Protein AF-A0A1Y2EY54-F1 (afdb_monomer_lite)

Radius of gyration: 24.17 Å; chains: 1; bounding box: 65×42×62 Å

Structure (mmCIF, N/CA/C/O backbone):
data_AF-A0A1Y2EY54-F1
#
_entry.id   AF-A0A1Y2EY54-F1
#
loop_
_atom_site.group_PDB
_atom_site.id
_atom_site.type_symbol
_atom_site.label_atom_id
_atom_site.label_alt_id
_atom_site.label_comp_id
_atom_site.label_asym_id
_atom_site.label_entity_id
_atom_site.label_seq_id
_atom_site.pdbx_PDB_ins_code
_atom_site.Cartn_x
_atom_site.Cartn_y
_atom_site.Cartn_z
_atom_site.occupancy
_atom_site.B_iso_or_equiv
_atom_site.auth_seq_id
_atom_site.auth_comp_id
_atom_site.auth_asym_id
_atom_site.auth_atom_id
_atom_site.pdbx_PDB_model_num
ATOM 1 N N . MET A 1 1 ? 12.565 -14.671 -12.022 1.00 52.75 1 MET A N 1
ATOM 2 C CA . MET A 1 1 ? 11.580 -13.903 -12.815 1.00 52.75 1 MET A CA 1
ATOM 3 C C . MET A 1 1 ? 12.270 -13.420 -14.079 1.00 52.75 1 MET A C 1
ATOM 5 O O . MET A 1 1 ? 13.451 -13.105 -13.999 1.00 52.75 1 MET A O 1
ATOM 9 N N . ASP A 1 2 ? 11.580 -13.415 -15.218 1.00 78.31 2 ASP A N 1
ATOM 10 C CA . ASP A 1 2 ? 12.114 -12.881 -16.477 1.00 78.31 2 ASP A CA 1
ATOM 11 C C . ASP A 1 2 ? 12.106 -11.342 -16.429 1.00 78.31 2 ASP A C 1
ATOM 13 O O . ASP A 1 2 ? 11.042 -10.728 -16.359 1.00 78.31 2 ASP A O 1
ATOM 17 N N . LEU A 1 3 ? 13.291 -10.724 -16.427 1.00 67.38 3 LEU A N 1
ATOM 18 C CA . LEU A 1 3 ? 13.470 -9.268 -16.347 1.00 67.38 3 LEU A CA 1
ATOM 19 C C . LEU A 1 3 ? 12.803 -8.532 -17.512 1.00 67.38 3 LEU A C 1
ATOM 21 O O . LEU A 1 3 ? 12.292 -7.430 -17.317 1.00 67.38 3 LEU A O 1
ATOM 25 N N . ALA A 1 4 ? 12.752 -9.149 -18.695 1.00 68.31 4 ALA A N 1
ATOM 26 C CA . ALA A 1 4 ? 12.056 -8.575 -19.839 1.00 68.31 4 ALA A CA 1
ATOM 27 C C . ALA A 1 4 ? 10.543 -8.510 -19.590 1.00 68.31 4 ALA A C 1
ATOM 29 O O . ALA A 1 4 ? 9.890 -7.548 -19.994 1.00 68.31 4 ALA A O 1
ATOM 30 N N . GLN A 1 5 ? 9.982 -9.506 -18.897 1.00 70.25 5 GLN A N 1
ATOM 31 C CA . GLN A 1 5 ? 8.568 -9.519 -18.536 1.00 70.25 5 GLN A CA 1
ATOM 32 C C . GLN A 1 5 ? 8.249 -8.498 -17.438 1.00 70.25 5 GLN A C 1
ATOM 34 O O . GLN A 1 5 ? 7.228 -7.822 -17.530 1.00 70.25 5 GLN A O 1
ATOM 39 N N . THR A 1 6 ? 9.118 -8.341 -16.435 1.00 67.12 6 THR A N 1
ATOM 40 C CA . THR A 1 6 ? 8.976 -7.283 -15.418 1.00 67.12 6 THR A CA 1
ATOM 41 C C . THR A 1 6 ? 9.010 -5.897 -16.060 1.00 67.12 6 THR A C 1
ATOM 43 O O . THR A 1 6 ? 8.101 -5.106 -15.839 1.00 67.12 6 THR A O 1
ATOM 46 N N . LEU A 1 7 ? 9.987 -5.641 -16.935 1.00 66.25 7 LEU A N 1
ATOM 47 C CA . LEU A 1 7 ? 10.105 -4.372 -17.651 1.00 66.25 7 LEU A CA 1
ATOM 48 C C . LEU A 1 7 ? 8.861 -4.058 -18.492 1.00 66.25 7 LEU A C 1
ATOM 50 O O . LEU A 1 7 ? 8.391 -2.925 -18.491 1.00 66.25 7 LEU A O 1
ATOM 54 N N . LYS A 1 8 ? 8.297 -5.055 -19.184 1.00 70.00 8 LYS A N 1
ATOM 55 C CA . LYS A 1 8 ? 7.040 -4.888 -19.932 1.00 70.00 8 LYS A CA 1
ATOM 56 C C . LYS A 1 8 ? 5.875 -4.510 -19.021 1.00 70.00 8 LYS A C 1
ATOM 58 O O . LYS A 1 8 ? 5.158 -3.571 -19.341 1.00 70.00 8 LYS A O 1
ATOM 63 N N . ASN A 1 9 ? 5.721 -5.199 -17.891 1.00 69.81 9 ASN A N 1
ATOM 64 C CA . ASN A 1 9 ? 4.641 -4.923 -16.945 1.00 69.81 9 ASN A CA 1
ATOM 65 C C . ASN A 1 9 ? 4.737 -3.498 -16.367 1.00 69.81 9 ASN A C 1
ATOM 67 O O . ASN A 1 9 ? 3.718 -2.822 -16.242 1.00 69.81 9 ASN A O 1
ATOM 71 N N . ASP A 1 10 ? 5.948 -3.033 -16.051 1.00 67.31 10 ASP A N 1
ATOM 72 C CA . ASP A 1 10 ? 6.166 -1.688 -15.504 1.00 67.31 10 ASP A CA 1
ATOM 73 C C . ASP A 1 10 ? 5.930 -0.600 -16.565 1.00 67.31 10 ASP A C 1
ATOM 75 O O . ASP A 1 10 ? 5.343 0.440 -16.266 1.00 67.31 10 ASP A O 1
ATOM 79 N N . LEU A 1 11 ? 6.306 -0.855 -17.826 1.00 71.00 11 LEU A N 1
ATOM 80 C CA . LEU A 1 11 ? 5.976 0.024 -18.956 1.00 71.00 11 LEU A CA 1
ATOM 81 C C . LEU A 1 11 ? 4.462 0.113 -19.185 1.00 71.00 11 LEU A C 1
ATOM 83 O O . LEU A 1 11 ? 3.948 1.211 -19.382 1.00 71.00 11 LEU A O 1
ATOM 87 N N . ASP A 1 12 ? 3.747 -1.015 -19.125 1.00 70.88 12 ASP A N 1
ATOM 88 C CA . ASP A 1 12 ? 2.284 -1.051 -19.247 1.00 70.88 12 ASP A CA 1
ATOM 89 C C . ASP A 1 12 ? 1.610 -0.261 -18.107 1.00 70.88 12 ASP A C 1
ATOM 91 O O . ASP A 1 12 ? 0.627 0.452 -18.328 1.00 70.88 12 ASP A O 1
ATOM 95 N N . HIS A 1 13 ? 2.148 -0.348 -16.886 1.00 67.62 13 HIS A N 1
ATOM 96 C CA . HIS A 1 13 ? 1.634 0.383 -15.728 1.00 67.62 13 HIS A CA 1
ATOM 97 C C . HIS A 1 13 ? 1.866 1.897 -15.826 1.00 67.62 13 HIS A C 1
ATOM 99 O O . HIS A 1 13 ? 0.943 2.683 -15.577 1.00 67.62 13 HIS A O 1
ATOM 105 N N . LEU A 1 14 ? 3.072 2.310 -16.226 1.00 66.06 14 LEU A N 1
ATOM 106 C CA . LEU A 1 14 ? 3.400 3.720 -16.425 1.00 66.06 14 LEU A CA 1
ATOM 107 C C . LEU A 1 14 ? 2.553 4.320 -17.553 1.00 66.06 14 LEU A C 1
ATOM 109 O O . LEU A 1 14 ? 1.983 5.395 -17.389 1.00 66.06 14 LEU A O 1
ATOM 113 N N . GLU A 1 15 ? 2.384 3.607 -18.668 1.00 67.62 15 GLU A N 1
ATOM 114 C CA . GLU A 1 15 ? 1.530 4.040 -19.780 1.00 67.62 15 GLU A CA 1
ATOM 115 C C . GLU A 1 15 ? 0.064 4.223 -19.356 1.00 67.62 15 GLU A C 1
ATOM 117 O O . GLU A 1 15 ? -0.569 5.221 -19.709 1.00 67.62 15 GLU A O 1
ATOM 122 N N . ALA A 1 16 ? -0.471 3.312 -18.538 1.00 65.06 16 ALA A N 1
ATOM 123 C CA . ALA A 1 16 ? -1.814 3.451 -17.979 1.00 65.06 16 ALA A CA 1
ATOM 124 C C . ALA A 1 16 ? -1.945 4.682 -17.061 1.00 65.06 16 ALA A C 1
ATOM 126 O O . ALA A 1 16 ? -2.951 5.392 -17.133 1.00 65.06 16 ALA A O 1
ATOM 127 N N . SER A 1 17 ? -0.924 4.960 -16.244 1.00 60.72 17 SER A N 1
ATOM 128 C CA . SER A 1 17 ? -0.866 6.137 -15.360 1.00 60.72 17 SER A CA 1
ATOM 129 C C . SER A 1 17 ? -0.798 7.443 -16.161 1.00 60.72 17 SER A C 1
ATOM 131 O O . SER A 1 17 ? -1.514 8.398 -15.869 1.00 60.72 17 SER A O 1
ATOM 133 N N . LEU A 1 18 ? -0.022 7.464 -17.248 1.00 63.47 18 LEU A N 1
ATOM 134 C CA . LEU A 1 18 ? 0.031 8.583 -18.196 1.00 63.47 18 LEU A CA 1
ATOM 135 C C . LEU A 1 18 ? -1.300 8.786 -18.933 1.00 63.47 18 LEU A C 1
ATOM 137 O O . LEU A 1 18 ? -1.693 9.912 -19.224 1.00 63.47 18 LEU A O 1
ATOM 141 N N . GLY A 1 19 ? -2.056 7.719 -19.195 1.00 59.03 19 GLY A N 1
ATOM 142 C CA . GLY A 1 19 ? -3.410 7.827 -19.741 1.00 59.03 19 GLY A CA 1
ATOM 143 C C . GLY A 1 19 ? -4.373 8.613 -18.840 1.00 59.03 19 GLY A C 1
ATOM 144 O O . GLY A 1 19 ? -5.270 9.282 -19.353 1.00 59.03 19 GLY A O 1
ATOM 145 N N . GLN A 1 20 ? -4.175 8.573 -17.518 1.00 55.53 20 GLN A N 1
ATOM 146 C CA . GLN A 1 20 ? -4.997 9.278 -16.521 1.00 55.53 20 GLN A CA 1
ATOM 147 C C . GLN A 1 20 ? -4.663 10.770 -16.413 1.00 55.53 20 GLN A C 1
ATOM 149 O O . GLN A 1 20 ? -5.477 11.541 -15.911 1.00 55.53 20 GLN A O 1
ATOM 154 N N . LEU A 1 21 ? -3.500 11.181 -16.922 1.00 52.66 21 LEU A N 1
ATOM 155 C CA . LEU A 1 21 ? -3.101 12.582 -17.036 1.00 52.66 21 LEU A CA 1
ATOM 156 C C . LEU A 1 21 ? -3.860 13.341 -18.138 1.00 52.66 21 LEU A C 1
ATOM 158 O O . LEU A 1 21 ? -3.887 14.572 -18.126 1.00 52.66 21 LEU A O 1
ATOM 162 N N . LYS A 1 22 ? -4.533 12.637 -19.068 1.00 49.41 22 LYS A N 1
ATOM 163 C CA . LYS A 1 22 ? -5.358 13.258 -20.121 1.00 49.41 22 LYS A CA 1
ATOM 164 C C . LYS A 1 22 ? -6.476 14.113 -19.512 1.00 49.41 22 LYS A C 1
ATOM 166 O O . LYS A 1 22 ? -7.535 13.599 -19.161 1.00 49.41 22 LYS A O 1
ATOM 171 N N . GLY A 1 23 ? -6.260 15.426 -19.461 1.00 44.34 23 GLY A N 1
ATOM 172 C CA . GLY A 1 23 ? -7.238 16.409 -18.986 1.00 44.34 23 GLY A CA 1
ATOM 173 C C . GLY A 1 23 ? -6.726 17.341 -17.888 1.00 44.34 23 GLY A C 1
ATOM 174 O O . GLY A 1 23 ? -7.414 18.308 -17.574 1.00 44.34 23 GLY A O 1
ATOM 175 N N . VAL A 1 24 ? -5.534 17.100 -17.334 1.00 44.09 24 VAL A N 1
ATOM 176 C CA . VAL A 1 24 ? -4.818 18.122 -16.558 1.00 44.09 24 VAL A CA 1
ATOM 177 C C . VAL A 1 24 ? -4.290 19.147 -17.565 1.00 44.09 24 VAL A C 1
ATOM 179 O O . VAL A 1 24 ? -3.616 18.772 -18.523 1.00 44.09 24 VAL A O 1
ATOM 182 N N . GLU A 1 25 ? -4.653 20.425 -17.425 1.00 43.66 25 GLU A N 1
ATOM 183 C CA . GLU A 1 25 ? -4.146 21.474 -18.316 1.00 43.66 25 GLU A CA 1
ATOM 184 C C . GLU A 1 25 ? -2.612 21.495 -18.243 1.00 43.66 25 GLU A C 1
ATOM 186 O O . GLU A 1 25 ? -2.017 21.821 -17.217 1.00 43.66 25 GLU A O 1
ATOM 191 N N . SER A 1 26 ? -1.967 21.090 -19.339 1.00 46.00 26 SER A N 1
ATOM 192 C CA . SER A 1 26 ? -0.518 21.162 -19.500 1.00 46.00 26 SER A CA 1
ATOM 193 C C . SER A 1 26 ? -0.116 22.628 -19.665 1.00 46.00 26 SER A C 1
ATOM 195 O O . SER A 1 26 ? 0.046 23.130 -20.774 1.00 46.00 26 SER A O 1
ATOM 197 N N . GLU A 1 27 ? 0.024 23.348 -18.554 1.00 46.34 27 GLU A N 1
ATOM 198 C CA . GLU A 1 27 ? 0.542 24.724 -18.556 1.00 46.34 27 GLU A CA 1
ATOM 199 C C . GLU A 1 27 ? 2.080 24.788 -18.686 1.00 46.34 27 GLU A C 1
ATOM 201 O O . GLU A 1 27 ? 2.664 25.864 -18.575 1.00 46.34 27 GLU A O 1
ATOM 206 N N . GLN A 1 28 ? 2.779 23.666 -18.908 1.00 49.38 28 GLN A N 1
ATOM 207 C CA . GLN A 1 28 ? 4.243 23.611 -18.745 1.00 49.38 28 GLN A CA 1
ATOM 208 C C . GLN A 1 28 ? 5.045 23.023 -19.909 1.00 49.38 28 GLN A C 1
ATOM 210 O O . GLN A 1 28 ? 6.246 22.827 -19.759 1.00 49.38 28 GLN A O 1
ATOM 215 N N . ALA A 1 29 ? 4.461 22.826 -21.091 1.00 42.12 29 ALA A N 1
ATOM 216 C CA . ALA A 1 29 ? 5.274 22.643 -22.296 1.00 42.12 29 ALA A CA 1
ATOM 217 C C . ALA A 1 29 ? 5.718 24.019 -22.823 1.00 42.12 29 ALA A C 1
ATOM 219 O O . ALA A 1 29 ? 5.154 24.562 -23.775 1.00 42.12 29 ALA A O 1
ATOM 220 N N . GLY A 1 30 ? 6.709 24.626 -22.166 1.00 41.91 30 GLY A N 1
ATOM 221 C CA . GLY A 1 30 ? 7.384 25.800 -22.711 1.00 41.91 30 GLY A CA 1
ATOM 222 C C . GLY A 1 30 ? 8.020 25.447 -24.059 1.00 41.91 30 GLY A C 1
ATOM 223 O O . GLY A 1 30 ? 8.573 24.363 -24.230 1.00 41.91 30 GLY A O 1
ATOM 224 N N . ALA A 1 31 ? 7.962 26.358 -25.032 1.00 38.88 31 ALA A N 1
ATOM 225 C CA . ALA A 1 31 ? 8.472 26.169 -26.396 1.00 38.88 31 ALA A CA 1
ATOM 226 C C . ALA A 1 31 ? 10.021 26.073 -26.508 1.00 38.88 31 ALA A C 1
ATOM 228 O O . ALA A 1 31 ? 10.600 26.516 -27.498 1.00 38.88 31 ALA A O 1
ATOM 229 N N . GLY A 1 32 ? 10.707 25.514 -25.507 1.00 45.84 32 GLY A N 1
ATOM 230 C CA . GLY A 1 32 ? 12.169 25.444 -25.414 1.00 45.84 32 GLY A CA 1
ATOM 231 C C . GLY A 1 32 ? 12.732 24.219 -24.683 1.00 45.84 32 GLY A C 1
ATOM 232 O O . GLY A 1 32 ? 13.931 24.197 -24.407 1.00 45.84 32 GLY A O 1
ATOM 233 N N . ASP A 1 33 ? 11.924 23.200 -24.379 1.00 53.44 33 ASP A N 1
ATOM 234 C CA . ASP A 1 33 ? 12.401 22.028 -23.634 1.00 53.44 33 ASP A CA 1
ATOM 235 C C . ASP A 1 33 ? 13.182 21.052 -24.536 1.00 53.44 33 ASP A C 1
ATOM 237 O O . ASP A 1 33 ? 12.640 20.132 -25.149 1.00 53.44 33 ASP A O 1
ATOM 241 N N . LEU A 1 34 ? 14.503 21.248 -24.594 1.00 52.31 34 LEU A N 1
ATOM 242 C CA . LEU A 1 34 ? 15.492 20.393 -25.275 1.00 52.31 34 LEU A CA 1
ATOM 243 C C . LEU A 1 34 ? 15.333 18.868 -25.028 1.00 52.31 34 LEU A C 1
ATOM 245 O O . LEU A 1 34 ? 15.477 18.108 -25.990 1.00 52.31 34 LEU A O 1
ATOM 249 N N . PRO A 1 35 ? 14.988 18.384 -23.814 1.00 54.84 35 PRO A N 1
ATOM 250 C CA . PRO A 1 35 ? 14.762 16.955 -23.556 1.00 54.84 35 PRO A CA 1
ATOM 251 C C . PRO A 1 35 ? 13.651 16.315 -24.396 1.00 54.84 35 PRO A C 1
ATOM 253 O O . PRO A 1 35 ? 13.784 15.182 -24.862 1.00 54.84 35 PRO A O 1
ATOM 256 N N . PHE A 1 36 ? 12.563 17.053 -24.636 1.00 56.75 36 PHE A N 1
ATOM 257 C CA . PHE A 1 36 ? 11.410 16.584 -25.408 1.00 56.75 36 PHE A CA 1
ATOM 258 C C . PHE A 1 36 ? 11.791 16.289 -26.863 1.00 56.75 36 PHE A C 1
ATOM 260 O O . PHE A 1 36 ? 11.352 15.299 -27.449 1.00 56.75 36 PHE A O 1
ATOM 267 N N . VAL A 1 37 ? 12.663 17.121 -27.440 1.00 56.94 37 VAL A N 1
ATOM 268 C CA . VAL A 1 37 ? 13.150 16.957 -28.814 1.00 56.94 37 VAL A CA 1
ATOM 269 C C . VAL A 1 37 ? 14.036 15.716 -28.931 1.00 56.94 37 VAL A C 1
ATOM 271 O O . VAL A 1 37 ? 13.887 14.956 -29.886 1.00 56.94 37 VAL A O 1
ATOM 274 N N . HIS A 1 38 ? 14.910 15.452 -27.954 1.00 63.78 38 HIS A N 1
ATOM 275 C CA . HIS A 1 38 ? 15.780 14.271 -27.976 1.00 63.78 38 HIS A CA 1
ATOM 276 C C . HIS A 1 38 ? 14.996 12.963 -27.854 1.00 63.78 38 HIS A C 1
ATOM 278 O O . HIS A 1 38 ? 15.163 12.079 -28.699 1.00 63.78 38 HIS A O 1
ATOM 284 N N . PHE A 1 39 ? 14.090 12.846 -26.878 1.00 62.66 39 PHE A N 1
ATOM 285 C CA . PHE A 1 39 ? 13.244 11.653 -26.767 1.00 62.66 39 PHE A CA 1
ATOM 286 C C . PHE A 1 39 ? 12.281 11.513 -27.948 1.00 62.66 39 PHE A C 1
ATOM 288 O O . PHE A 1 39 ? 12.057 10.399 -28.409 1.00 62.66 39 PHE A O 1
ATOM 295 N N . GLY A 1 40 ? 11.775 12.615 -28.508 1.00 56.34 40 GLY A N 1
ATOM 296 C CA . GLY A 1 40 ? 10.969 12.604 -29.731 1.00 56.34 40 GLY A CA 1
ATOM 297 C C . GLY A 1 40 ? 11.728 12.048 -30.937 1.00 56.34 40 GLY A C 1
ATOM 298 O O . GLY A 1 40 ? 11.228 11.168 -31.637 1.00 56.34 40 GLY A O 1
ATOM 299 N N . LEU A 1 41 ? 12.963 12.500 -31.160 1.00 58.09 41 LEU A N 1
ATOM 300 C CA . LEU A 1 41 ? 13.817 12.006 -32.245 1.00 58.09 41 LEU A CA 1
ATOM 301 C C . LEU A 1 41 ? 14.191 10.529 -32.058 1.00 58.09 41 LEU A C 1
ATOM 303 O O . LEU A 1 41 ? 14.167 9.759 -33.020 1.00 58.09 41 LEU A O 1
ATOM 307 N N . LEU A 1 42 ? 14.484 10.108 -30.826 1.00 65.69 42 LEU A N 1
ATOM 308 C CA . LEU A 1 42 ? 14.780 8.710 -30.497 1.00 65.69 42 LEU A CA 1
ATOM 309 C C . LEU A 1 42 ? 13.544 7.815 -30.657 1.00 65.69 42 LEU A C 1
ATOM 311 O O . LEU A 1 42 ? 13.643 6.730 -31.232 1.00 65.69 42 LEU A O 1
ATOM 315 N N . ALA A 1 43 ? 12.370 8.300 -30.253 1.00 61.12 43 ALA A N 1
ATOM 316 C CA . ALA A 1 43 ? 11.091 7.632 -30.451 1.00 61.12 43 ALA A CA 1
ATOM 317 C C . ALA A 1 43 ? 10.689 7.542 -31.930 1.00 61.12 43 ALA A C 1
ATOM 319 O O . ALA A 1 43 ? 9.947 6.633 -32.292 1.00 61.12 43 ALA A O 1
ATOM 320 N N . LEU A 1 44 ? 11.179 8.420 -32.809 1.00 58.19 44 LEU A N 1
ATOM 321 C CA . LEU A 1 44 ? 10.977 8.331 -34.263 1.00 58.19 44 LEU A CA 1
ATOM 322 C C . LEU A 1 44 ? 12.038 7.474 -34.968 1.00 58.19 44 LEU A C 1
ATOM 324 O O . LEU A 1 44 ? 11.805 7.019 -36.089 1.00 58.19 44 LEU A O 1
ATOM 328 N N . SER A 1 45 ? 13.168 7.188 -34.317 1.00 67.88 45 SER A N 1
ATOM 329 C CA . SER A 1 45 ? 14.201 6.311 -34.870 1.00 67.88 45 SER A CA 1
ATOM 330 C C . SER A 1 45 ? 13.679 4.882 -35.061 1.00 67.88 45 SER A C 1
ATOM 332 O O . SER A 1 45 ? 12.966 4.326 -34.217 1.00 67.88 45 SER A O 1
ATOM 334 N N . SER A 1 46 ? 14.051 4.267 -36.184 1.00 65.12 46 SER A N 1
ATOM 335 C CA . SER A 1 46 ? 13.804 2.847 -36.465 1.00 65.12 46 SER A CA 1
ATOM 336 C C . SER A 1 46 ? 14.805 1.924 -35.765 1.00 65.12 46 SER A C 1
ATOM 338 O O . SER A 1 46 ? 14.547 0.729 -35.647 1.00 65.12 46 SER A O 1
ATOM 340 N N . LYS A 1 47 ? 15.933 2.471 -35.295 1.00 75.56 47 LYS A N 1
ATOM 341 C CA . LYS A 1 47 ? 16.975 1.768 -34.534 1.00 75.56 47 LYS A CA 1
ATOM 342 C C . LYS A 1 47 ? 17.521 2.696 -33.444 1.00 75.56 47 LYS A C 1
ATOM 344 O O . LYS A 1 47 ? 18.539 3.354 -33.662 1.00 75.56 47 LYS A O 1
ATOM 349 N N . PRO A 1 48 ? 16.814 2.857 -32.315 1.00 78.94 48 PRO A N 1
ATOM 350 C CA . PRO A 1 48 ? 17.360 3.607 -31.192 1.00 78.94 48 PRO A CA 1
ATOM 351 C C . PRO A 1 48 ? 18.554 2.851 -30.594 1.00 78.94 48 PRO A C 1
ATOM 353 O O . PRO A 1 48 ? 18.527 1.630 -30.497 1.00 78.94 48 PRO A O 1
ATOM 356 N N . GLU A 1 49 ? 19.594 3.583 -30.199 1.00 83.38 49 GLU A N 1
ATOM 357 C CA . GLU A 1 49 ? 20.790 3.029 -29.553 1.00 83.38 49 GLU A CA 1
ATOM 358 C C . GLU A 1 49 ? 20.720 3.281 -28.045 1.00 83.38 49 GLU A C 1
ATOM 360 O O . GLU A 1 49 ? 20.421 4.403 -27.627 1.00 83.38 49 GLU A O 1
ATOM 365 N N . TYR A 1 50 ? 21.044 2.273 -27.225 1.00 82.69 50 TYR A N 1
ATOM 366 C CA . TYR A 1 50 ? 20.970 2.387 -25.763 1.00 82.69 50 TYR A CA 1
ATOM 367 C C . TYR A 1 50 ? 21.762 3.581 -25.211 1.00 82.69 50 TYR A C 1
ATOM 369 O O . TYR A 1 50 ? 21.261 4.309 -24.359 1.00 82.69 50 TYR A O 1
ATOM 377 N N . SER A 1 51 ? 22.982 3.807 -25.711 1.00 83.38 51 SER A N 1
ATOM 378 C CA . SER A 1 51 ? 23.853 4.905 -25.268 1.00 83.38 51 SER A CA 1
ATOM 379 C C . SER A 1 51 ? 23.200 6.271 -25.461 1.00 83.38 51 SER A C 1
ATOM 381 O O . SER A 1 51 ? 23.160 7.058 -24.526 1.00 83.38 51 SER A O 1
ATOM 383 N N . LYS A 1 52 ? 22.605 6.520 -26.633 1.00 79.12 52 LYS A N 1
ATOM 384 C CA . LYS A 1 52 ? 21.934 7.792 -26.942 1.00 79.12 52 LYS A CA 1
ATOM 385 C C . LYS A 1 52 ? 20.711 8.033 -26.060 1.00 79.12 52 LYS A C 1
ATOM 387 O O . LYS A 1 52 ? 20.436 9.170 -25.697 1.00 79.12 52 LYS A O 1
ATOM 392 N N . VAL A 1 53 ? 19.980 6.971 -25.717 1.00 79.00 53 VAL A N 1
ATOM 393 C CA . VAL A 1 53 ? 18.820 7.050 -24.814 1.00 79.00 53 VAL A CA 1
ATOM 394 C C . VAL A 1 53 ? 19.260 7.296 -23.373 1.00 79.00 53 VAL A C 1
ATOM 396 O O . VAL A 1 53 ? 18.656 8.126 -22.699 1.00 79.00 53 VAL A O 1
ATOM 399 N N . ARG A 1 54 ? 20.322 6.621 -22.914 1.00 84.44 54 ARG A N 1
ATOM 400 C CA . ARG A 1 54 ? 20.918 6.859 -21.594 1.00 84.44 54 ARG A CA 1
ATOM 401 C C . ARG A 1 54 ? 21.387 8.301 -21.463 1.00 84.44 54 ARG A C 1
ATOM 403 O O . ARG A 1 54 ? 20.996 8.951 -20.507 1.00 84.44 54 ARG A O 1
ATOM 410 N N . ASP A 1 55 ? 22.186 8.782 -22.412 1.00 80.44 55 ASP A N 1
ATOM 411 C CA . ASP A 1 55 ? 22.763 10.128 -22.356 1.00 80.44 55 ASP A CA 1
ATOM 412 C C . ASP A 1 55 ? 21.641 11.182 -22.341 1.00 80.44 55 ASP A C 1
ATOM 414 O O . ASP A 1 55 ? 21.623 12.060 -21.486 1.00 80.44 55 ASP A O 1
ATOM 418 N N . ALA A 1 56 ? 20.614 11.013 -23.186 1.00 75.25 56 ALA A N 1
ATOM 419 C CA . ALA A 1 56 ? 19.435 11.878 -23.166 1.00 75.25 56 ALA A CA 1
ATOM 420 C C . ALA A 1 56 ? 18.680 11.838 -21.824 1.00 75.25 56 ALA A C 1
ATOM 422 O O . ALA A 1 56 ? 18.165 12.866 -21.383 1.00 75.25 56 ALA A O 1
ATOM 423 N N . PHE A 1 57 ? 18.594 10.677 -21.168 1.00 75.44 57 PHE A N 1
ATOM 424 C CA . PHE A 1 57 ? 17.968 10.556 -19.851 1.00 75.44 57 PHE A CA 1
ATOM 425 C C . PHE A 1 57 ? 18.806 11.219 -18.757 1.00 75.44 57 PHE A C 1
ATOM 427 O O . PHE A 1 57 ? 18.268 12.008 -17.987 1.00 75.44 57 PHE A O 1
ATOM 434 N N . GLU A 1 58 ? 20.105 10.940 -18.700 1.00 75.38 58 GLU A N 1
ATOM 435 C CA . GLU A 1 58 ? 21.020 11.499 -17.698 1.00 75.38 58 GLU A CA 1
ATOM 436 C C . GLU A 1 58 ? 21.097 13.031 -17.804 1.00 75.38 58 GLU A C 1
ATOM 438 O O . GLU A 1 58 ? 20.970 13.709 -16.787 1.00 75.38 58 GLU A O 1
ATOM 443 N N . ASP A 1 59 ? 21.130 13.586 -19.019 1.00 70.75 59 ASP A N 1
ATOM 444 C CA . ASP A 1 59 ? 21.068 15.038 -19.260 1.00 70.75 59 ASP A CA 1
ATOM 445 C C . ASP A 1 59 ? 19.732 15.668 -18.813 1.00 70.75 59 ASP A C 1
ATOM 447 O O . ASP A 1 59 ? 19.657 16.849 -18.461 1.00 70.75 59 ASP A O 1
ATOM 451 N N . THR A 1 60 ? 18.646 14.891 -18.846 1.00 66.94 60 THR A N 1
ATOM 452 C CA . THR A 1 60 ? 17.301 15.351 -18.463 1.00 66.94 60 THR A CA 1
ATOM 453 C C . THR A 1 60 ? 17.077 15.280 -16.953 1.00 66.94 60 THR A C 1
ATOM 455 O O . THR A 1 60 ? 16.344 16.109 -16.406 1.00 66.94 60 THR A O 1
ATOM 458 N N . PHE A 1 61 ? 17.700 14.306 -16.287 1.00 64.12 61 PHE A N 1
ATOM 459 C CA . PHE A 1 61 ? 17.478 13.948 -14.882 1.00 64.12 61 PHE A CA 1
ATOM 460 C C . PHE A 1 61 ? 18.669 14.236 -13.963 1.00 64.12 61 PHE A C 1
ATOM 462 O O . PHE A 1 61 ? 18.728 13.689 -12.861 1.00 64.12 61 PHE A O 1
ATOM 469 N N . ASP A 1 62 ? 19.586 15.107 -14.387 1.00 59.69 62 ASP A N 1
ATOM 470 C CA . ASP A 1 62 ? 20.706 15.576 -13.571 1.00 59.69 62 ASP A CA 1
ATOM 471 C C . ASP A 1 62 ? 20.223 16.033 -12.169 1.00 59.69 62 ASP A C 1
ATOM 473 O O . ASP A 1 62 ? 19.470 17.012 -12.060 1.00 59.69 62 ASP A O 1
ATOM 477 N N . PRO A 1 63 ? 20.641 15.343 -11.087 1.00 51.56 63 PRO A N 1
ATOM 478 C CA . PRO A 1 63 ? 20.219 15.647 -9.724 1.00 51.56 63 PRO A CA 1
ATOM 479 C C . PRO A 1 63 ? 20.646 17.039 -9.235 1.00 51.56 63 PRO A C 1
ATOM 481 O O . PRO A 1 63 ? 20.037 17.562 -8.295 1.00 51.56 63 PRO A O 1
ATOM 484 N N . GLU A 1 64 ? 21.672 17.653 -9.834 1.00 50.91 64 GLU A N 1
ATOM 485 C CA . GLU A 1 64 ? 22.134 18.998 -9.468 1.00 50.91 64 GLU A CA 1
ATOM 486 C C . GLU A 1 64 ? 21.204 20.096 -10.009 1.00 50.91 64 GLU A C 1
ATOM 488 O O . GLU A 1 64 ? 21.036 21.161 -9.399 1.00 50.91 64 GLU A O 1
ATOM 493 N N . LEU A 1 65 ? 20.511 19.823 -11.114 1.00 46.94 65 LEU A N 1
ATOM 494 C CA . LEU A 1 65 ? 19.537 20.725 -11.720 1.00 46.94 65 LEU A CA 1
ATOM 495 C C . LEU A 1 65 ? 18.172 20.545 -11.045 1.00 46.94 65 LEU A C 1
ATOM 497 O O . LEU A 1 65 ? 17.291 19.858 -11.551 1.00 46.94 65 LEU A O 1
ATOM 501 N N . LYS A 1 66 ? 18.001 21.196 -9.883 1.00 43.97 66 LYS A N 1
ATOM 502 C CA . LYS A 1 66 ? 16.764 21.236 -9.073 1.00 43.97 66 LYS A CA 1
ATOM 503 C C . LYS A 1 66 ? 15.484 21.072 -9.904 1.00 43.97 66 LYS A C 1
ATOM 505 O O . LYS A 1 66 ? 15.060 21.966 -10.635 1.00 43.97 66 LYS A O 1
ATOM 510 N N . VAL A 1 67 ? 14.863 19.918 -9.691 1.00 42.81 67 VAL A N 1
ATOM 511 C CA . VAL A 1 67 ? 13.637 19.405 -10.298 1.00 42.81 67 VAL A CA 1
ATOM 512 C C . VAL A 1 67 ? 12.464 20.372 -10.114 1.00 42.81 67 VAL A C 1
ATOM 514 O O . VAL A 1 67 ? 11.777 20.378 -9.094 1.00 42.81 67 VAL A O 1
ATOM 517 N N . LYS A 1 68 ? 12.199 21.163 -11.151 1.00 42.88 68 LYS A N 1
ATOM 518 C CA . LYS A 1 68 ? 10.841 21.383 -11.648 1.00 42.88 68 LYS A CA 1
ATOM 519 C C . LYS A 1 68 ? 10.893 21.238 -13.168 1.00 42.88 68 LYS A C 1
ATOM 521 O O . LYS A 1 68 ? 11.540 22.028 -13.844 1.00 42.88 68 LYS A O 1
ATOM 526 N N . THR A 1 69 ? 10.229 20.189 -13.654 1.00 49.47 69 THR A N 1
ATOM 527 C CA . THR A 1 69 ? 9.670 20.076 -15.013 1.00 49.47 69 THR A CA 1
ATOM 528 C C . THR A 1 69 ? 10.652 20.172 -16.182 1.00 49.47 69 THR A C 1
ATOM 530 O O . THR A 1 69 ? 10.695 21.184 -16.866 1.00 49.47 69 THR A O 1
ATOM 533 N N . LYS A 1 70 ? 11.386 19.084 -16.469 1.00 53.50 70 LYS A N 1
ATOM 534 C CA . LYS A 1 70 ? 12.151 18.942 -17.728 1.00 53.50 70 LYS A CA 1
ATOM 535 C C . LYS A 1 70 ? 11.761 17.764 -18.624 1.00 53.50 70 LYS A C 1
ATOM 537 O O . LYS A 1 70 ? 12.206 17.714 -19.762 1.00 53.50 70 LYS A O 1
ATOM 542 N N . LEU A 1 71 ? 10.867 16.872 -18.193 1.00 52.41 71 LEU A N 1
ATOM 543 C CA . LEU A 1 71 ? 10.250 15.896 -19.105 1.00 52.41 71 LEU A CA 1
ATOM 544 C C . LEU A 1 71 ? 9.245 16.542 -20.086 1.00 52.41 71 LEU A C 1
ATOM 546 O O . LEU A 1 71 ? 8.618 15.829 -20.854 1.00 52.41 71 LEU A O 1
ATOM 550 N N . GLY A 1 72 ? 9.019 17.861 -20.070 1.00 54.25 72 GLY A N 1
ATOM 551 C CA . GLY A 1 72 ? 7.938 18.470 -20.860 1.00 54.25 72 GLY A CA 1
ATOM 552 C C . GLY A 1 72 ? 6.543 17.940 -20.476 1.00 54.25 72 GLY A C 1
ATOM 553 O O . GLY A 1 72 ? 5.652 17.856 -21.321 1.00 54.25 72 GLY A O 1
ATOM 554 N N . GLY A 1 73 ? 6.372 17.519 -19.214 1.00 59.28 73 GLY A N 1
ATOM 555 C CA . GLY A 1 73 ? 5.141 16.919 -18.688 1.00 59.28 73 GLY A CA 1
ATOM 556 C C . GLY A 1 73 ? 4.875 15.498 -19.199 1.00 59.28 73 GLY A C 1
ATOM 557 O O . GLY A 1 73 ? 5.797 14.725 -19.469 1.00 59.28 73 GLY A O 1
ATOM 558 N N . ASP A 1 74 ? 3.596 15.156 -19.339 1.00 58.69 74 ASP A N 1
ATOM 559 C CA . ASP A 1 74 ? 3.103 13.816 -19.698 1.00 58.69 74 ASP A CA 1
ATOM 560 C C . ASP A 1 74 ? 3.674 13.307 -21.020 1.00 58.69 74 ASP A C 1
ATOM 562 O O . ASP A 1 74 ? 3.846 12.104 -21.225 1.00 58.69 74 ASP A O 1
ATOM 566 N N . TRP A 1 75 ? 3.997 14.227 -21.928 1.00 59.66 75 TRP A N 1
ATOM 567 C CA . TRP A 1 75 ? 4.478 13.875 -23.249 1.00 59.66 75 TRP A CA 1
ATOM 568 C C . TRP A 1 75 ? 5.904 13.330 -23.246 1.00 59.66 75 TRP A C 1
ATOM 570 O O . TRP A 1 75 ? 6.143 12.330 -23.918 1.00 59.66 75 TRP A O 1
ATOM 580 N N . GLY A 1 76 ? 6.857 13.911 -22.510 1.00 66.19 76 GLY A N 1
ATOM 581 C CA . GLY A 1 76 ? 8.201 13.320 -22.463 1.00 66.19 76 GLY A CA 1
ATOM 582 C C . GLY A 1 76 ? 8.228 12.014 -21.683 1.00 66.19 76 GLY A C 1
ATOM 583 O O . GLY A 1 76 ? 8.988 11.119 -22.043 1.00 66.19 76 GLY A O 1
ATOM 584 N N . ALA A 1 77 ? 7.346 11.843 -20.693 1.00 68.81 77 ALA A N 1
ATOM 585 C CA . ALA A 1 77 ? 7.155 10.547 -20.049 1.00 68.81 77 ALA A CA 1
ATOM 586 C C . ALA A 1 77 ? 6.614 9.497 -21.043 1.00 68.81 77 ALA A C 1
ATOM 588 O O . ALA A 1 77 ? 7.151 8.391 -21.118 1.00 68.81 77 ALA A O 1
ATOM 589 N N . CYS A 1 78 ? 5.636 9.858 -21.886 1.00 65.25 78 CYS A N 1
ATOM 590 C CA . CYS A 1 78 ? 5.174 9.002 -22.987 1.00 65.25 78 CYS A CA 1
ATOM 591 C C . CYS A 1 78 ? 6.306 8.669 -23.974 1.00 65.25 78 CYS A C 1
ATOM 593 O O . CYS A 1 78 ? 6.467 7.516 -24.378 1.00 65.25 78 CYS A O 1
ATOM 595 N N . LEU A 1 79 ? 7.112 9.662 -24.362 1.00 66.56 79 LEU A N 1
ATOM 596 C CA . LEU A 1 79 ? 8.223 9.472 -25.297 1.00 66.56 79 LEU A CA 1
ATOM 597 C C . LEU A 1 79 ? 9.317 8.564 -24.719 1.00 66.56 79 LEU A C 1
ATOM 599 O O . LEU A 1 79 ? 9.884 7.757 -25.460 1.00 66.56 79 LEU A O 1
ATOM 603 N N . LEU A 1 80 ? 9.577 8.626 -23.410 1.00 75.25 80 LEU A N 1
ATOM 604 C CA . LEU A 1 80 ? 10.474 7.692 -22.731 1.00 75.25 80 LEU A CA 1
ATOM 605 C C . LEU A 1 80 ? 9.937 6.259 -22.796 1.00 75.25 80 LEU A C 1
ATOM 607 O O . LEU A 1 80 ? 10.677 5.365 -23.202 1.00 75.25 80 LEU A O 1
ATOM 611 N N . VAL A 1 81 ? 8.659 6.038 -22.461 1.00 74.31 81 VAL A N 1
ATOM 612 C CA . VAL A 1 81 ? 8.018 4.710 -22.542 1.00 74.31 81 VAL A CA 1
ATOM 613 C C . VAL A 1 81 ? 8.155 4.130 -23.951 1.00 74.31 81 VAL A C 1
ATOM 615 O O . VAL A 1 81 ? 8.617 2.999 -24.111 1.00 74.31 81 VAL A O 1
ATOM 618 N N . ILE A 1 82 ? 7.834 4.920 -24.981 1.00 70.44 82 ILE A N 1
ATOM 619 C CA . ILE A 1 82 ? 7.970 4.514 -26.390 1.00 70.44 82 ILE A CA 1
ATOM 620 C C . ILE A 1 82 ? 9.423 4.150 -26.715 1.00 70.44 82 ILE A C 1
ATOM 622 O O . ILE A 1 82 ? 9.688 3.128 -27.350 1.00 70.44 82 ILE A O 1
ATOM 626 N N . THR A 1 83 ? 10.377 4.964 -26.268 1.00 75.00 83 THR A N 1
ATOM 627 C CA . THR A 1 83 ? 11.801 4.759 -26.554 1.00 75.00 83 THR A CA 1
ATOM 628 C C . THR A 1 83 ? 12.340 3.496 -25.878 1.00 75.00 83 THR A C 1
ATOM 630 O O . THR A 1 83 ? 13.034 2.708 -26.522 1.00 75.00 83 THR A O 1
ATOM 633 N N . VAL A 1 84 ? 11.982 3.243 -24.616 1.00 79.62 84 VAL A N 1
ATOM 634 C CA . VAL A 1 84 ? 12.396 2.035 -23.881 1.00 79.62 84 VAL A CA 1
ATOM 635 C C . VAL A 1 84 ? 11.757 0.776 -24.476 1.00 79.62 84 VAL A C 1
ATOM 637 O O . VAL A 1 84 ? 12.452 -0.229 -24.637 1.00 79.62 84 VAL A O 1
ATOM 640 N N . ARG A 1 85 ? 10.479 0.825 -24.887 1.00 77.81 85 ARG A N 1
ATOM 641 C CA . ARG A 1 85 ? 9.836 -0.283 -25.624 1.00 77.81 85 ARG A CA 1
ATOM 642 C C . ARG A 1 85 ? 10.590 -0.609 -26.909 1.00 77.81 85 ARG A C 1
ATOM 644 O O . ARG A 1 85 ? 10.893 -1.773 -27.153 1.00 77.81 85 ARG A O 1
ATOM 651 N N . LYS A 1 86 ? 10.972 0.406 -27.684 1.00 76.38 86 LYS A N 1
ATOM 652 C CA . LYS A 1 86 ? 11.756 0.197 -28.905 1.00 76.38 86 LYS A CA 1
ATOM 653 C C . LYS A 1 86 ? 13.128 -0.407 -28.628 1.00 76.38 86 LYS A C 1
ATOM 655 O O . LYS A 1 86 ? 13.514 -1.322 -29.344 1.00 76.38 86 LYS A O 1
ATOM 660 N N . LEU A 1 87 ? 13.849 0.051 -27.598 1.00 80.94 87 LEU A N 1
ATOM 661 C CA . LEU A 1 87 ? 15.127 -0.560 -27.203 1.00 80.94 87 LEU A CA 1
ATOM 662 C C . LEU A 1 87 ? 14.966 -2.049 -26.859 1.00 80.94 87 LEU A C 1
ATOM 664 O O . LEU A 1 87 ? 15.831 -2.855 -27.202 1.00 80.94 87 LEU A O 1
ATOM 668 N N . LEU A 1 88 ? 13.856 -2.421 -26.213 1.00 82.31 88 LEU A N 1
ATOM 669 C CA . LEU A 1 88 ? 13.531 -3.818 -25.929 1.00 82.31 88 LEU A CA 1
ATOM 670 C C . LEU A 1 88 ? 13.245 -4.613 -27.213 1.00 82.31 88 LEU A C 1
ATOM 672 O O . LEU A 1 88 ? 13.742 -5.726 -27.360 1.00 82.31 88 LEU A O 1
ATOM 676 N N . GLU A 1 89 ? 12.479 -4.046 -28.146 1.00 80.25 89 GLU A N 1
ATOM 677 C CA . GLU A 1 89 ? 12.130 -4.674 -29.431 1.00 80.25 89 GLU A CA 1
ATOM 678 C C . GLU A 1 89 ? 13.346 -4.912 -30.330 1.00 80.25 89 GLU A C 1
ATOM 680 O O . GLU A 1 89 ? 13.439 -5.958 -30.971 1.00 80.25 89 GLU A O 1
ATOM 685 N N . VAL A 1 90 ? 14.291 -3.966 -30.368 1.00 82.50 90 VAL A N 1
ATOM 686 C CA . VAL A 1 90 ? 15.513 -4.093 -31.182 1.00 82.50 90 VAL A CA 1
ATOM 687 C C . VAL A 1 90 ? 16.633 -4.869 -30.481 1.00 82.50 90 VAL A C 1
ATOM 689 O O . VAL A 1 90 ? 17.697 -5.051 -31.066 1.00 82.50 90 VAL A O 1
ATOM 692 N N . GLY A 1 91 ? 16.405 -5.342 -29.250 1.00 81.75 91 GLY A N 1
ATOM 693 C CA . GLY A 1 91 ? 17.367 -6.147 -28.493 1.00 81.75 91 GLY A CA 1
ATOM 694 C C . GLY A 1 91 ? 18.508 -5.356 -27.844 1.00 81.75 91 GLY A C 1
ATOM 695 O O . GLY A 1 91 ? 19.448 -5.955 -27.341 1.00 81.75 91 GLY A O 1
ATOM 696 N N . GLU A 1 92 ? 18.431 -4.026 -27.787 1.00 86.38 92 GLU A N 1
ATOM 697 C CA . GLU A 1 92 ? 19.447 -3.184 -27.131 1.00 86.38 92 GLU A CA 1
ATOM 698 C C . GLU A 1 92 ? 19.434 -3.307 -25.595 1.00 86.38 92 GLU A C 1
ATOM 700 O O . GLU A 1 92 ? 20.379 -2.883 -24.925 1.00 86.38 92 GLU A O 1
ATOM 705 N N . LEU A 1 93 ? 18.377 -3.904 -25.031 1.00 81.75 93 LEU A N 1
ATOM 706 C CA . LEU A 1 93 ? 18.242 -4.245 -23.610 1.00 81.75 93 LEU A CA 1
ATOM 707 C C . LEU A 1 93 ? 18.478 -5.740 -23.341 1.00 81.75 93 LEU A C 1
ATOM 709 O O . LEU A 1 93 ? 17.880 -6.290 -22.430 1.00 81.75 93 LEU A O 1
ATOM 713 N N . ASP A 1 94 ? 19.314 -6.418 -24.121 1.00 77.38 94 ASP A N 1
ATOM 714 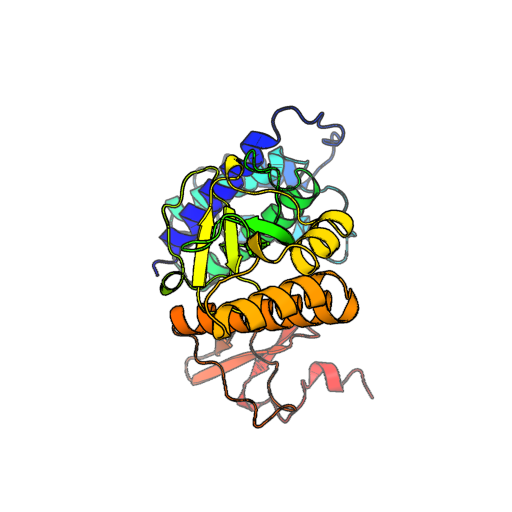C CA . ASP A 1 94 ? 19.628 -7.848 -23.963 1.00 77.38 94 ASP A CA 1
ATOM 715 C C . ASP A 1 94 ? 20.416 -8.182 -22.683 1.00 77.38 94 ASP A C 1
ATOM 717 O O . ASP A 1 94 ? 20.283 -9.266 -22.109 1.00 77.38 94 ASP A O 1
ATOM 721 N N . SER A 1 95 ? 21.232 -7.244 -22.205 1.00 78.69 95 SER A N 1
ATOM 722 C CA . SER A 1 95 ? 22.025 -7.421 -20.994 1.00 78.69 95 SER A CA 1
ATOM 723 C C . SER A 1 95 ? 21.254 -7.030 -19.733 1.00 78.69 95 SER A C 1
ATOM 725 O O . SER A 1 95 ? 20.593 -5.991 -19.648 1.00 78.69 95 SER A O 1
ATOM 727 N N . ARG A 1 96 ? 21.434 -7.837 -18.683 1.00 69.88 96 ARG A N 1
ATOM 728 C CA . ARG A 1 96 ? 20.821 -7.628 -17.362 1.00 69.88 96 ARG A CA 1
ATOM 729 C C . ARG A 1 96 ? 21.085 -6.230 -16.787 1.00 69.88 96 ARG A C 1
ATOM 731 O O . ARG A 1 96 ? 20.194 -5.651 -16.177 1.00 69.88 96 ARG A O 1
ATOM 738 N N . GLY A 1 97 ? 22.281 -5.676 -17.001 1.00 71.06 97 GLY A N 1
ATOM 739 C CA . GLY A 1 97 ? 22.636 -4.331 -16.535 1.00 71.06 97 GLY A CA 1
ATOM 740 C C . GLY A 1 97 ? 21.814 -3.228 -17.205 1.00 71.06 97 GLY A C 1
ATOM 741 O O . GLY A 1 97 ? 21.286 -2.356 -16.519 1.00 71.06 97 GLY A O 1
ATOM 742 N N . ARG A 1 98 ? 21.632 -3.308 -18.529 1.00 79.31 98 ARG A N 1
ATOM 743 C CA . ARG A 1 98 ? 20.826 -2.338 -19.287 1.00 79.31 98 ARG A CA 1
ATOM 744 C C . ARG A 1 98 ? 19.343 -2.428 -18.930 1.00 79.31 98 ARG A C 1
ATOM 746 O O . ARG A 1 98 ? 18.700 -1.395 -18.777 1.00 79.31 98 ARG A O 1
ATOM 753 N N . MET A 1 99 ? 18.814 -3.639 -18.720 1.00 76.06 99 MET A N 1
ATOM 754 C CA . MET A 1 99 ? 17.435 -3.822 -18.241 1.00 76.06 99 MET A CA 1
ATOM 755 C C . MET A 1 99 ? 17.215 -3.186 -16.863 1.00 76.06 99 MET A C 1
ATOM 757 O O . MET A 1 99 ? 16.227 -2.486 -16.666 1.00 76.06 99 MET A O 1
ATOM 761 N N . HIS A 1 100 ? 18.135 -3.387 -15.915 1.00 73.00 100 HIS A N 1
ATOM 762 C CA . HIS A 1 100 ? 18.033 -2.766 -14.590 1.00 73.00 100 HIS A CA 1
ATOM 763 C C . HIS A 1 100 ? 18.094 -1.240 -14.651 1.00 73.00 100 HIS A C 1
ATOM 765 O O . HIS A 1 100 ? 17.355 -0.569 -13.933 1.00 73.00 100 HIS A O 1
ATOM 771 N N . GLN A 1 101 ? 18.938 -0.683 -15.518 1.00 77.00 101 GLN A N 1
ATOM 772 C CA . GLN A 1 101 ? 19.009 0.763 -15.683 1.00 77.00 101 GLN A CA 1
ATOM 773 C C . GLN A 1 101 ? 17.728 1.327 -16.318 1.00 77.00 101 GLN A C 1
ATOM 775 O O . GLN A 1 101 ? 17.204 2.323 -15.827 1.00 77.00 101 GLN A O 1
ATOM 780 N N . ALA A 1 102 ? 17.148 0.637 -17.305 1.00 74.75 102 ALA A N 1
ATOM 781 C CA . ALA A 1 102 ? 15.842 0.992 -17.863 1.00 74.75 102 ALA A CA 1
ATOM 782 C C . ALA A 1 102 ? 14.709 0.937 -16.817 1.00 74.75 102 ALA A C 1
ATOM 784 O O . ALA A 1 102 ? 13.869 1.833 -16.777 1.00 74.75 102 ALA A O 1
ATOM 785 N N . LEU A 1 103 ? 14.712 -0.065 -15.928 1.00 72.81 103 LEU A N 1
ATOM 786 C CA . LEU A 1 103 ? 13.776 -0.140 -14.796 1.00 72.81 103 LEU A CA 1
ATOM 787 C C . LEU A 1 103 ? 13.939 1.049 -13.834 1.00 72.81 103 LEU A C 1
ATOM 789 O O . LEU A 1 103 ? 12.946 1.606 -13.375 1.00 72.81 103 LEU A O 1
ATOM 793 N N . SER A 1 104 ? 15.176 1.474 -13.561 1.00 76.62 104 SER A N 1
ATOM 794 C CA . SER A 1 104 ? 15.450 2.656 -12.729 1.00 76.62 104 SER A CA 1
ATOM 795 C C . SER A 1 104 ? 14.891 3.943 -13.349 1.00 76.62 104 SER A C 1
ATOM 797 O O . SER A 1 104 ? 14.282 4.759 -12.653 1.00 76.62 104 SER A O 1
ATOM 799 N N . TRP A 1 105 ? 15.028 4.107 -14.670 1.00 80.06 105 TRP A N 1
ATOM 800 C CA . TRP A 1 105 ? 14.441 5.237 -15.396 1.00 80.06 105 TRP A CA 1
ATOM 801 C C . TRP A 1 105 ? 12.919 5.267 -15.256 1.00 80.06 105 TRP A C 1
ATOM 803 O O . TRP A 1 105 ? 12.356 6.304 -14.913 1.00 80.06 105 TRP A O 1
ATOM 813 N N . ILE A 1 106 ? 12.260 4.121 -15.448 1.00 74.56 106 ILE A N 1
ATOM 814 C CA . ILE A 1 106 ? 10.803 3.989 -15.297 1.00 74.56 106 ILE A CA 1
ATOM 815 C C . ILE A 1 106 ? 10.372 4.319 -13.870 1.00 74.56 106 ILE A C 1
ATOM 817 O O . ILE A 1 106 ? 9.454 5.112 -13.693 1.00 74.56 106 ILE A O 1
ATOM 821 N N . ALA A 1 107 ? 11.053 3.778 -12.856 1.00 71.06 107 ALA A N 1
ATOM 822 C CA . ALA A 1 107 ? 10.743 4.057 -11.455 1.00 71.06 107 ALA A CA 1
ATOM 823 C C . ALA A 1 107 ? 10.891 5.550 -11.114 1.00 71.06 107 ALA A C 1
ATOM 825 O O . ALA A 1 107 ? 10.053 6.113 -10.411 1.00 71.06 107 ALA A O 1
ATOM 826 N N . THR A 1 108 ? 11.926 6.202 -11.650 1.00 72.88 108 THR A N 1
ATOM 827 C CA . THR A 1 108 ? 12.161 7.643 -11.471 1.00 72.88 108 THR A CA 1
ATOM 828 C C . THR A 1 108 ? 11.026 8.464 -12.080 1.00 72.88 108 THR A C 1
ATOM 830 O O . THR A 1 108 ? 10.492 9.357 -11.426 1.00 72.88 108 THR A O 1
ATOM 833 N N . VAL A 1 109 ? 10.605 8.138 -13.306 1.00 71.44 109 VAL A N 1
ATOM 834 C CA . VAL A 1 109 ? 9.489 8.833 -13.965 1.00 71.44 109 VAL A CA 1
ATOM 835 C C . VAL A 1 109 ? 8.161 8.553 -13.275 1.00 71.44 109 VAL A C 1
ATOM 837 O O . VAL A 1 109 ? 7.397 9.489 -13.062 1.00 71.44 109 VAL A O 1
ATOM 840 N N . GLN A 1 110 ? 7.900 7.310 -12.871 1.00 68.38 110 GLN A N 1
ATOM 841 C CA . GLN A 1 110 ? 6.694 6.950 -12.126 1.00 68.38 110 GLN A CA 1
ATOM 842 C C . GLN A 1 110 ? 6.597 7.747 -10.822 1.00 68.38 110 GLN A C 1
ATOM 844 O O . GLN A 1 110 ? 5.544 8.302 -10.537 1.00 68.38 110 GLN A O 1
ATOM 849 N N . ALA A 1 111 ? 7.697 7.894 -10.078 1.00 69.25 111 ALA A N 1
ATOM 850 C CA . ALA A 1 111 ? 7.714 8.687 -8.852 1.00 69.25 111 ALA A CA 1
ATOM 851 C C . ALA A 1 111 ? 7.398 10.176 -9.087 1.00 69.25 111 ALA A C 1
ATOM 853 O O . ALA A 1 111 ? 6.822 10.819 -8.211 1.00 69.25 111 ALA A O 1
ATOM 854 N N . GLU A 1 112 ? 7.765 10.743 -10.241 1.00 67.75 112 GLU A N 1
ATOM 855 C CA . GLU A 1 112 ? 7.387 12.114 -10.613 1.00 67.75 112 GLU A CA 1
ATOM 856 C C . GLU A 1 112 ? 5.934 12.204 -11.098 1.00 67.75 112 GLU A C 1
ATOM 858 O O . GLU A 1 112 ? 5.217 13.127 -10.712 1.00 67.75 112 GLU A O 1
ATOM 863 N N . VAL A 1 113 ? 5.469 11.233 -11.889 1.00 62.31 113 VAL A N 1
ATOM 864 C CA . VAL A 1 113 ? 4.062 11.134 -12.308 1.00 62.31 113 VAL A CA 1
ATOM 865 C C . VAL A 1 113 ? 3.157 11.018 -11.084 1.00 62.31 113 VAL A C 1
ATOM 867 O O . VAL A 1 113 ? 2.184 11.762 -11.000 1.00 62.31 113 VAL A O 1
ATOM 870 N N . ASP A 1 114 ? 3.537 10.207 -10.095 1.00 61.66 114 ASP A N 1
ATOM 871 C CA . ASP A 1 114 ? 2.822 10.015 -8.828 1.00 61.66 114 ASP A CA 1
ATOM 872 C C . ASP A 1 114 ? 2.721 11.301 -7.981 1.00 61.66 114 ASP A C 1
ATOM 874 O O . ASP A 1 114 ? 1.870 11.399 -7.094 1.00 61.66 114 ASP A O 1
ATOM 878 N N . LYS A 1 115 ? 3.570 12.311 -8.231 1.00 61.12 115 LYS A N 1
ATOM 879 C CA . LYS A 1 115 ? 3.458 13.639 -7.597 1.00 61.12 115 LYS A CA 1
ATOM 880 C C . LYS A 1 115 ? 2.435 14.538 -8.295 1.00 61.12 115 LYS A C 1
ATOM 882 O O . LYS A 1 115 ? 1.861 15.400 -7.632 1.00 61.12 115 LYS A O 1
ATOM 887 N N . ILE A 1 116 ? 2.250 14.380 -9.609 1.00 55.56 116 ILE A N 1
ATOM 888 C CA . ILE A 1 116 ? 1.392 15.231 -10.456 1.00 55.56 116 ILE A CA 1
ATOM 889 C C . ILE A 1 116 ? -0.017 14.647 -10.532 1.00 55.56 116 ILE A C 1
ATOM 891 O O . ILE A 1 116 ? -0.991 15.317 -10.192 1.00 55.56 116 ILE A O 1
ATOM 895 N N . VAL A 1 117 ? -0.116 13.378 -10.920 1.00 46.38 117 VAL A N 1
ATOM 896 C CA . VAL A 1 117 ? -1.269 12.541 -10.606 1.00 46.38 117 VAL A CA 1
ATOM 897 C C . VAL A 1 117 ? -0.894 11.824 -9.337 1.00 46.38 117 VAL A C 1
ATOM 899 O O . VAL A 1 117 ? -0.174 10.837 -9.425 1.00 46.38 117 VAL A O 1
ATOM 902 N N . PRO A 1 118 ? -1.362 12.252 -8.153 1.00 46.75 118 PRO A N 1
ATOM 903 C CA . PRO A 1 118 ? -1.427 11.321 -7.040 1.00 46.75 118 PRO A CA 1
ATOM 904 C C . PRO A 1 118 ? -2.140 10.086 -7.575 1.00 46.75 118 PRO A C 1
ATOM 906 O O . PRO A 1 118 ? -3.332 10.198 -7.871 1.00 46.75 118 PRO A O 1
ATOM 909 N N . SER A 1 119 ? -1.351 9.015 -7.796 1.00 38.78 119 SER A N 1
ATOM 910 C CA . SER A 1 119 ? -1.682 7.772 -8.505 1.00 38.78 119 SER A CA 1
ATOM 911 C C . SER A 1 119 ? -3.176 7.611 -8.508 1.00 38.78 119 SER A C 1
ATOM 913 O O . SER A 1 119 ? -3.714 7.555 -7.393 1.00 38.78 119 SER A O 1
ATOM 915 N N . ALA A 1 120 ? -3.830 7.689 -9.687 1.00 39.03 120 ALA A N 1
ATOM 916 C CA . ALA A 1 120 ? -5.278 7.797 -9.715 1.00 39.03 120 ALA A CA 1
ATOM 917 C C . ALA A 1 120 ? -5.778 6.712 -8.803 1.00 39.03 120 ALA A C 1
ATOM 919 O O . ALA A 1 120 ? -5.579 5.515 -9.042 1.00 39.03 120 ALA A O 1
ATOM 920 N N . SER A 1 121 ? -6.327 7.185 -7.691 1.00 35.72 121 SER A N 1
ATOM 921 C CA . SER A 1 121 ? -6.952 6.346 -6.723 1.00 35.72 121 SER A CA 1
ATOM 922 C C . SER A 1 121 ? -7.934 5.582 -7.580 1.00 35.72 121 SER A C 1
ATOM 924 O O . SER A 1 121 ? -8.925 6.156 -8.047 1.00 35.72 121 SER A O 1
ATOM 926 N N . SER A 1 122 ? -7.646 4.290 -7.798 1.00 34.75 122 SER A N 1
ATOM 927 C CA . SER A 1 122 ? -8.692 3.293 -7.953 1.00 34.75 122 SER A CA 1
ATOM 928 C C . SER A 1 122 ? -9.797 3.779 -7.041 1.00 34.75 122 SER A C 1
ATOM 930 O O . SER A 1 122 ? -9.471 4.185 -5.928 1.00 34.75 122 SER A O 1
ATOM 932 N N . SER A 1 123 ? -11.013 3.911 -7.560 1.00 39.97 123 SER A N 1
ATOM 933 C CA . SER A 1 123 ? -12.196 4.526 -6.948 1.00 39.97 123 SER A CA 1
ATOM 934 C C . SER A 1 123 ? -12.528 3.962 -5.551 1.00 39.97 123 SER A C 1
ATOM 936 O O . SER A 1 123 ? -13.574 3.367 -5.307 1.00 39.97 123 SER A O 1
ATOM 938 N N . SER A 1 124 ? -11.594 4.104 -4.637 1.00 49.56 124 SER A N 1
ATOM 939 C CA . SER A 1 124 ? -11.406 3.482 -3.355 1.00 49.56 124 SER A CA 1
ATOM 940 C C . SER A 1 124 ? -11.120 4.674 -2.474 1.00 49.56 124 SER A C 1
ATOM 942 O O . SER A 1 124 ? -10.179 5.438 -2.675 1.00 49.56 124 SER A O 1
ATOM 944 N N . ALA A 1 125 ? -12.026 4.906 -1.539 1.00 66.50 125 ALA A N 1
ATOM 945 C CA . ALA A 1 125 ? -11.942 6.031 -0.626 1.00 66.50 125 ALA A CA 1
ATOM 946 C C . ALA A 1 125 ? -10.726 5.946 0.325 1.00 66.50 125 ALA A C 1
ATOM 948 O O . ALA A 1 125 ? -10.601 6.791 1.202 1.00 66.50 125 ALA A O 1
ATOM 949 N N . PHE A 1 126 ? -9.861 4.933 0.181 1.00 81.62 126 PHE A N 1
ATOM 950 C CA . PHE A 1 126 ? -8.844 4.554 1.152 1.00 81.62 126 PHE A CA 1
ATOM 951 C C . PHE A 1 126 ? -7.492 4.324 0.471 1.00 81.62 126 PHE A C 1
ATOM 953 O O . PHE A 1 126 ? -7.399 3.580 -0.505 1.00 81.62 126 PHE A O 1
ATOM 960 N N . LYS A 1 127 ? -6.446 4.954 1.001 1.00 88.00 127 LYS A N 1
ATOM 961 C CA . LYS A 1 127 ? -5.068 4.928 0.496 1.00 88.00 127 LYS A CA 1
ATOM 962 C C . LYS A 1 127 ? -4.155 4.120 1.423 1.00 88.00 127 LYS A C 1
ATOM 964 O O . LYS A 1 127 ? -4.459 3.999 2.610 1.00 88.00 127 LYS A O 1
ATOM 969 N N . PRO A 1 128 ? -3.012 3.600 0.931 1.00 90.12 128 PRO A N 1
ATOM 970 C CA . PRO A 1 128 ? -2.002 2.999 1.794 1.00 90.12 128 PRO A CA 1
ATOM 971 C C . PRO A 1 128 ? -1.631 3.921 2.962 1.00 90.12 128 PRO A C 1
ATOM 973 O O . PRO A 1 128 ? -1.366 5.107 2.773 1.00 90.12 128 PRO A O 1
ATOM 976 N N . GLY A 1 129 ? -1.630 3.372 4.174 1.00 90.00 129 GLY A N 1
ATOM 977 C CA . GLY A 1 129 ? -1.424 4.117 5.416 1.00 90.00 129 GLY A CA 1
ATOM 978 C C . GLY A 1 129 ? -2.711 4.537 6.135 1.00 90.00 129 GLY A C 1
ATOM 979 O O . GLY A 1 129 ? -2.641 4.863 7.328 1.00 90.00 129 GLY A O 1
ATOM 980 N N . ASP A 1 130 ? -3.871 4.483 5.475 1.00 92.00 130 ASP A N 1
ATOM 981 C CA . ASP A 1 130 ? -5.161 4.739 6.115 1.00 92.00 130 ASP A CA 1
ATOM 982 C C . ASP A 1 130 ? -5.538 3.602 7.065 1.00 92.00 130 ASP A C 1
ATOM 984 O O . ASP A 1 130 ? -5.331 2.420 6.776 1.00 92.00 130 ASP A O 1
ATOM 988 N N . VAL A 1 131 ? -6.125 3.965 8.207 1.00 93.25 131 VAL A N 1
ATOM 989 C CA . VAL A 1 131 ? -6.685 2.999 9.156 1.00 93.25 131 VAL A CA 1
ATOM 990 C C . VAL A 1 131 ? -8.193 2.929 8.958 1.00 93.25 131 VAL A C 1
ATOM 992 O O . VAL A 1 131 ? -8.909 3.930 9.041 1.00 93.25 131 VAL A O 1
ATOM 995 N N . VAL A 1 132 ? -8.680 1.723 8.704 1.00 94.69 132 VAL A N 1
ATOM 996 C CA . VAL A 1 132 ? -10.066 1.433 8.346 1.00 94.69 132 VAL A CA 1
ATOM 997 C C . VAL A 1 132 ? -10.650 0.364 9.262 1.00 94.69 132 VAL A C 1
ATOM 999 O O . VAL A 1 132 ? -9.944 -0.329 9.991 1.00 94.69 132 VAL A O 1
ATOM 1002 N N . LEU A 1 133 ? -11.965 0.224 9.223 1.00 93.69 133 LEU A N 1
ATOM 1003 C CA . LEU A 1 133 ? -12.695 -0.912 9.751 1.00 93.69 133 LEU A CA 1
ATOM 1004 C C . LEU A 1 133 ? -13.058 -1.828 8.589 1.00 93.69 133 LEU A C 1
ATOM 1006 O O . LEU A 1 133 ? -13.740 -1.396 7.659 1.00 93.69 133 LEU A O 1
ATOM 1010 N N . ALA A 1 134 ? -12.609 -3.076 8.670 1.00 93.44 134 ALA A N 1
ATOM 1011 C CA . ALA A 1 134 ? -12.873 -4.118 7.686 1.00 93.44 134 ALA A CA 1
ATOM 1012 C C . ALA A 1 134 ? -13.602 -5.309 8.341 1.00 93.44 134 ALA A C 1
ATOM 1014 O O . ALA A 1 134 ? -13.363 -5.581 9.519 1.00 93.44 134 ALA A O 1
ATOM 1015 N N . PRO A 1 135 ? -14.473 -6.043 7.627 1.00 91.25 135 PRO A N 1
ATOM 1016 C CA . PRO A 1 135 ? -15.123 -7.231 8.171 1.00 91.25 135 PRO A CA 1
ATOM 1017 C C . PRO A 1 135 ? -14.107 -8.354 8.406 1.00 91.25 135 PRO A C 1
ATOM 1019 O O . PRO A 1 135 ? -13.433 -8.789 7.475 1.00 91.25 135 PRO A O 1
ATOM 1022 N N . TYR A 1 136 ? -14.031 -8.859 9.630 1.00 88.25 136 TYR A N 1
ATOM 1023 C CA . TYR A 1 136 ? -13.171 -9.979 10.030 1.00 88.25 136 TYR A CA 1
ATOM 1024 C C . TYR A 1 136 ? -14.046 -11.220 10.273 1.00 88.25 136 TYR A C 1
ATOM 1026 O O . TYR A 1 136 ? -15.247 -11.048 10.501 1.00 88.25 136 TYR A O 1
ATOM 1034 N N . PRO A 1 137 ? -13.536 -12.466 10.202 1.00 84.12 137 PRO A N 1
ATOM 1035 C CA . PRO A 1 137 ? -14.353 -13.646 10.479 1.00 84.12 137 PRO A CA 1
ATOM 1036 C C . PRO A 1 137 ? -15.195 -13.488 11.755 1.00 84.12 137 PRO A C 1
ATOM 1038 O O . PRO A 1 137 ? -14.684 -13.149 12.821 1.00 84.12 137 PRO A O 1
ATOM 1041 N N . ASP A 1 138 ? -16.510 -13.662 11.602 1.00 82.69 138 ASP A N 1
ATOM 1042 C CA . ASP A 1 138 ? -17.529 -13.516 12.651 1.00 82.69 138 ASP A CA 1
ATOM 1043 C C . ASP A 1 138 ? -17.623 -12.131 13.333 1.00 82.69 138 ASP A C 1
ATOM 1045 O O . ASP A 1 138 ? -18.283 -11.990 14.369 1.00 82.69 138 ASP A O 1
ATOM 1049 N N . LEU A 1 139 ? -17.023 -11.085 12.750 1.00 87.69 139 LEU A N 1
ATOM 1050 C CA . LEU A 1 139 ? -17.078 -9.713 13.255 1.00 87.69 139 LEU A CA 1
ATOM 1051 C C . LEU A 1 139 ? -17.272 -8.685 12.132 1.00 87.69 139 LEU A C 1
ATOM 1053 O O . LEU A 1 139 ? -16.496 -8.592 11.187 1.00 87.69 139 LEU A O 1
ATOM 1057 N N . ALA A 1 140 ? -18.276 -7.823 12.284 1.00 86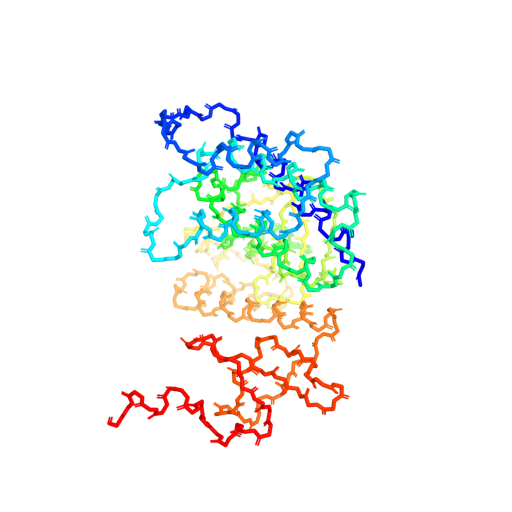.25 140 ALA A N 1
ATOM 1058 C CA . ALA A 1 140 ? -18.614 -6.833 11.261 1.00 86.25 140 ALA A CA 1
ATOM 1059 C C . ALA A 1 140 ? -17.526 -5.767 11.022 1.00 86.25 140 ALA A C 1
ATOM 1061 O O . ALA A 1 140 ? -17.477 -5.191 9.940 1.00 86.25 140 ALA A O 1
ATOM 1062 N N . ALA A 1 141 ? -16.683 -5.473 12.018 1.00 90.81 141 ALA A N 1
ATOM 1063 C CA . ALA A 1 141 ? -15.713 -4.386 11.940 1.00 90.81 141 ALA A CA 1
ATOM 1064 C C . ALA A 1 141 ? -14.468 -4.677 12.783 1.00 90.81 141 ALA A C 1
ATOM 1066 O O . ALA A 1 141 ? -14.565 -4.778 14.004 1.00 90.81 141 ALA A O 1
ATOM 1067 N N . TRP A 1 142 ? -13.306 -4.744 12.138 1.00 94.25 142 TRP A N 1
ATOM 1068 C CA . TRP A 1 142 ? -11.991 -4.925 12.746 1.00 94.25 142 TRP A CA 1
ATOM 1069 C C . TRP A 1 142 ? -11.026 -3.817 12.297 1.00 94.25 142 TRP A C 1
ATOM 1071 O O . TRP A 1 142 ? -10.966 -3.520 11.097 1.00 94.25 142 TRP A O 1
ATOM 1081 N N . PRO A 1 143 ? -10.264 -3.197 13.220 1.00 94.50 143 PRO A N 1
ATOM 1082 C CA . PRO A 1 143 ? -9.285 -2.169 12.875 1.00 94.50 143 PRO A CA 1
ATOM 1083 C C . PRO A 1 143 ? -8.187 -2.747 11.981 1.00 94.50 143 PRO A C 1
ATOM 1085 O O . PRO A 1 143 ? -7.545 -3.733 12.332 1.00 94.50 143 PRO A O 1
ATOM 1088 N N . SER A 1 144 ? -7.969 -2.140 10.822 1.00 95.25 144 SER A N 1
ATOM 1089 C CA . SER A 1 144 ? -7.062 -2.652 9.794 1.00 95.25 144 SER A CA 1
ATOM 1090 C C . SER A 1 144 ? -6.317 -1.508 9.121 1.00 95.25 144 SER A C 1
ATOM 1092 O O . SER A 1 144 ? -6.840 -0.399 9.027 1.00 95.25 144 SER A O 1
ATOM 1094 N N . LEU A 1 145 ? -5.101 -1.766 8.649 1.00 94.81 145 LEU A N 1
ATOM 1095 C CA . LEU A 1 145 ? -4.308 -0.800 7.891 1.00 94.81 145 LEU A CA 1
ATOM 1096 C C . LEU A 1 145 ? -4.385 -1.130 6.409 1.00 94.81 145 LEU A C 1
ATOM 1098 O O . LEU A 1 145 ? -4.159 -2.276 6.029 1.00 94.81 145 LEU A O 1
ATOM 1102 N N . VAL A 1 146 ? -4.651 -0.132 5.574 1.00 93.50 146 VAL A N 1
ATOM 1103 C CA . VAL A 1 146 ? -4.486 -0.280 4.128 1.00 93.50 146 VAL A CA 1
ATOM 1104 C C . VAL A 1 146 ? -2.996 -0.311 3.815 1.00 93.50 146 VAL A C 1
ATOM 1106 O O . VAL A 1 146 ? -2.257 0.601 4.189 1.00 93.50 146 VAL A O 1
ATOM 1109 N N . VAL A 1 147 ? -2.548 -1.363 3.142 1.00 91.62 147 VAL A N 1
ATOM 1110 C CA . VAL A 1 147 ? -1.136 -1.587 2.817 1.00 91.62 147 VAL A CA 1
ATOM 1111 C C . VAL A 1 147 ? -0.908 -1.516 1.313 1.00 91.62 147 VAL A C 1
ATOM 1113 O O . VAL A 1 147 ? -1.805 -1.784 0.514 1.00 91.62 147 VAL A O 1
ATOM 1116 N N . ASP A 1 148 ? 0.310 -1.145 0.930 1.00 86.50 148 ASP A N 1
ATOM 1117 C CA . ASP A 1 148 ? 0.727 -1.143 -0.467 1.00 86.50 148 ASP A CA 1
ATOM 1118 C C . ASP A 1 148 ? 0.969 -2.591 -0.939 1.00 86.50 148 ASP A C 1
ATOM 1120 O O . ASP A 1 148 ? 1.843 -3.277 -0.398 1.00 86.50 148 ASP A O 1
ATOM 1124 N N . PRO A 1 149 ? 0.220 -3.082 -1.942 1.00 84.12 149 PRO A N 1
ATOM 1125 C CA . PRO A 1 149 ? 0.374 -4.445 -2.429 1.00 84.12 149 PRO A CA 1
ATOM 1126 C C . PRO A 1 149 ? 1.701 -4.706 -3.152 1.00 84.12 149 PRO A C 1
ATOM 1128 O O . PRO A 1 149 ? 2.057 -5.872 -3.316 1.00 84.12 149 PRO A O 1
ATOM 1131 N N . SER A 1 150 ? 2.428 -3.674 -3.596 1.00 77.62 150 SER A N 1
ATOM 1132 C CA . SER A 1 150 ? 3.715 -3.836 -4.292 1.00 77.62 150 SER A CA 1
ATOM 1133 C C . SER A 1 150 ? 4.836 -4.343 -3.376 1.00 77.62 150 SER A C 1
ATOM 1135 O O . SER A 1 150 ? 5.781 -4.970 -3.853 1.00 77.62 150 SER A O 1
ATOM 1137 N N . LYS A 1 151 ? 4.701 -4.127 -2.061 1.00 73.31 151 LYS A N 1
ATOM 1138 C CA . LYS A 1 151 ? 5.694 -4.465 -1.025 1.00 73.31 151 LYS A CA 1
ATOM 1139 C C . LYS A 1 151 ? 5.167 -5.471 -0.003 1.00 73.31 151 LYS A C 1
ATOM 1141 O O . LYS A 1 151 ? 5.568 -5.458 1.157 1.00 73.31 151 LYS A O 1
ATOM 1146 N N . ALA A 1 152 ? 4.226 -6.313 -0.416 1.00 81.69 152 ALA A N 1
ATOM 1147 C CA . ALA A 1 152 ? 3.577 -7.275 0.459 1.00 81.69 152 ALA A CA 1
ATOM 1148 C C . ALA A 1 152 ? 3.825 -8.727 -0.007 1.00 81.69 152 ALA A C 1
ATOM 1150 O O . ALA A 1 152 ? 3.849 -8.991 -1.213 1.00 81.69 152 ALA A O 1
ATOM 1151 N N . PRO A 1 153 ? 3.990 -9.683 0.929 1.00 81.56 153 PRO A N 1
ATOM 1152 C CA . PRO A 1 153 ? 4.201 -11.097 0.620 1.00 81.56 153 PRO A CA 1
ATOM 1153 C C . PRO A 1 153 ? 2.963 -11.707 -0.050 1.00 81.56 153 PRO A C 1
ATOM 1155 O O . PRO A 1 153 ? 1.874 -11.739 0.528 1.00 81.56 153 PRO A O 1
ATOM 1158 N N . GLN A 1 154 ? 3.123 -12.217 -1.271 1.00 80.94 154 GLN A N 1
ATOM 1159 C CA . GLN A 1 154 ? 2.022 -12.728 -2.089 1.00 80.94 154 GLN A CA 1
ATOM 1160 C C . GLN A 1 154 ? 1.385 -13.980 -1.487 1.00 80.94 154 GLN A C 1
ATOM 1162 O O . GLN A 1 154 ? 0.174 -14.158 -1.615 1.00 80.94 154 GLN A O 1
ATOM 1167 N N . LYS A 1 155 ? 2.151 -14.837 -0.794 1.00 77.62 155 LYS A N 1
ATOM 1168 C CA . LYS A 1 155 ? 1.602 -16.078 -0.210 1.00 77.62 155 LYS A CA 1
ATOM 1169 C C . LYS A 1 155 ? 0.683 -15.817 0.983 1.00 77.62 155 LYS A C 1
ATOM 1171 O O . LYS A 1 155 ? -0.070 -16.708 1.366 1.00 77.62 155 LYS A O 1
ATOM 1176 N N . GLN A 1 156 ? 0.757 -14.625 1.576 1.00 77.75 156 GLN A N 1
ATOM 1177 C CA . GLN A 1 156 ? -0.042 -14.228 2.740 1.00 77.75 156 GLN A CA 1
ATOM 1178 C C . GLN A 1 156 ? -1.297 -13.433 2.355 1.00 77.75 156 GLN A C 1
ATOM 1180 O O . GLN A 1 156 ? -2.127 -13.153 3.219 1.00 77.75 156 GLN A O 1
ATOM 1185 N N . MET A 1 157 ? -1.453 -13.089 1.071 1.00 84.56 157 MET A N 1
ATOM 1186 C CA . MET A 1 157 ? -2.632 -12.398 0.557 1.00 84.56 157 MET A CA 1
ATOM 1187 C C . MET A 1 157 ? -3.794 -13.378 0.382 1.00 84.56 157 MET A C 1
ATOM 1189 O O . MET A 1 157 ? -3.731 -14.312 -0.418 1.00 84.56 157 MET A O 1
ATOM 1193 N N . LYS A 1 158 ? -4.879 -13.137 1.111 1.00 81.50 158 LYS A N 1
ATOM 1194 C CA . LYS A 1 158 ? -6.159 -13.841 0.999 1.00 81.50 158 LYS A CA 1
ATOM 1195 C C . LYS A 1 158 ? -7.181 -12.970 0.252 1.00 81.50 158 LYS A C 1
ATOM 1197 O O . LYS A 1 158 ? -6.933 -11.800 -0.044 1.00 81.50 158 LYS A O 1
ATOM 1202 N N . GLY A 1 159 ? -8.320 -13.567 -0.100 1.00 77.44 159 GLY A N 1
ATOM 1203 C CA . GLY A 1 159 ? -9.405 -12.875 -0.797 1.00 77.44 159 GLY A CA 1
ATOM 1204 C C . GLY A 1 159 ? -9.203 -12.753 -2.312 1.00 77.44 159 GLY A C 1
ATOM 1205 O O . GLY A 1 159 ? -8.197 -13.176 -2.880 1.00 77.44 159 GLY A O 1
ATOM 1206 N N . SER A 1 160 ? -10.211 -12.207 -2.997 1.00 75.94 160 SER A N 1
ATOM 1207 C CA . SER A 1 160 ? -10.175 -12.011 -4.452 1.00 75.94 160 SER A CA 1
ATOM 1208 C C . SER A 1 160 ? -9.711 -10.598 -4.793 1.00 75.94 160 SER A C 1
ATOM 1210 O O . SER A 1 160 ? -10.417 -9.618 -4.534 1.00 75.94 160 SER A O 1
ATOM 1212 N N . LYS A 1 161 ? -8.538 -10.490 -5.424 1.00 79.62 161 LYS A N 1
ATOM 1213 C CA . LYS A 1 161 ? -8.067 -9.229 -6.001 1.00 79.62 161 LYS A CA 1
ATOM 1214 C C . LYS A 1 161 ? -8.983 -8.834 -7.162 1.00 79.62 161 LYS A C 1
ATOM 1216 O O . LYS A 1 161 ? -9.148 -9.587 -8.117 1.00 79.62 161 LYS A O 1
ATOM 1221 N N . SER A 1 162 ? -9.565 -7.645 -7.080 1.00 73.12 162 SER A N 1
ATOM 1222 C CA . SER A 1 162 ? -10.279 -6.995 -8.180 1.00 73.12 162 SER A CA 1
ATOM 1223 C C . SER A 1 162 ? -9.617 -5.656 -8.494 1.00 73.12 162 SER A C 1
ATOM 1225 O O . SER A 1 162 ? -8.807 -5.176 -7.702 1.00 73.12 162 SER A O 1
ATOM 1227 N N . ALA A 1 163 ? -9.963 -5.039 -9.626 1.00 67.00 163 ALA A N 1
ATOM 1228 C CA . ALA A 1 163 ? -9.389 -3.757 -10.045 1.00 67.00 163 ALA A CA 1
ATOM 1229 C C . ALA A 1 163 ? -9.591 -2.617 -9.024 1.00 67.00 163 ALA A C 1
ATOM 1231 O O . ALA A 1 163 ? -8.844 -1.646 -9.041 1.00 67.00 163 ALA A O 1
ATOM 1232 N N . SER A 1 164 ? -10.585 -2.736 -8.138 1.00 74.12 164 SER A N 1
ATOM 1233 C CA . SER A 1 164 ? -10.891 -1.751 -7.096 1.00 74.12 164 SER A CA 1
ATOM 1234 C C . SER A 1 164 ? -10.646 -2.256 -5.674 1.00 74.12 164 SER A C 1
ATOM 1236 O O . SER A 1 164 ? -10.915 -1.521 -4.727 1.00 74.12 164 SER A O 1
ATOM 1238 N N . SER A 1 165 ? -10.177 -3.496 -5.498 1.00 82.56 165 SER A N 1
ATOM 1239 C CA . SER A 1 165 ? -9.890 -4.024 -4.162 1.00 82.56 165 SER A CA 1
ATOM 1240 C C . SER A 1 165 ? -8.653 -3.345 -3.579 1.00 82.56 165 SER A C 1
ATOM 1242 O O . SER A 1 165 ? -7.664 -3.139 -4.280 1.00 82.56 165 SER A O 1
ATOM 1244 N N . VAL A 1 166 ? -8.678 -3.080 -2.278 1.00 89.56 166 VAL A N 1
ATOM 1245 C CA . VAL A 1 166 ? -7.520 -2.625 -1.503 1.00 89.56 166 VAL A CA 1
ATOM 1246 C C . VAL A 1 166 ? -7.018 -3.759 -0.617 1.00 89.56 166 VAL A C 1
ATOM 1248 O O . VAL A 1 166 ? -7.803 -4.604 -0.181 1.00 89.56 166 VAL A O 1
ATOM 1251 N N . LEU A 1 167 ? -5.712 -3.802 -0.373 1.00 92.44 167 LEU A N 1
ATOM 1252 C CA . LEU A 1 167 ? -5.105 -4.795 0.506 1.00 92.44 167 LEU A CA 1
ATOM 1253 C C . LEU A 1 167 ? -5.095 -4.251 1.934 1.00 92.44 167 LEU A C 1
ATOM 1255 O O . LEU A 1 167 ? -4.636 -3.130 2.161 1.00 92.44 167 LEU A O 1
ATOM 1259 N N . VAL A 1 168 ? -5.598 -5.029 2.890 1.00 93.81 168 VAL A N 1
ATOM 1260 C CA . VAL A 1 168 ? -5.597 -4.651 4.307 1.00 93.81 168 VAL A CA 1
ATOM 1261 C C . VAL A 1 168 ? -4.789 -5.633 5.145 1.00 93.81 168 VAL A C 1
ATOM 1263 O O . VAL A 1 168 ? -4.814 -6.836 4.896 1.00 93.81 168 VAL A O 1
ATOM 1266 N N . ALA A 1 169 ? -4.095 -5.110 6.151 1.00 93.44 169 ALA A N 1
ATOM 1267 C CA . ALA A 1 169 ? -3.457 -5.873 7.217 1.00 93.44 169 ALA A CA 1
ATOM 1268 C C . ALA A 1 169 ? -4.267 -5.717 8.508 1.00 93.44 169 ALA A C 1
ATOM 1270 O O . ALA A 1 169 ? -4.552 -4.590 8.937 1.00 93.44 169 ALA A O 1
ATOM 1271 N N . TRP A 1 170 ? -4.633 -6.828 9.145 1.00 91.69 170 TRP A N 1
ATOM 1272 C CA . TRP A 1 170 ? -5.403 -6.790 10.388 1.00 91.69 170 TRP A CA 1
ATOM 1273 C C . TRP A 1 170 ? -4.539 -6.274 11.534 1.00 91.69 170 TRP A C 1
ATOM 1275 O O . TRP A 1 170 ? -3.434 -6.761 11.790 1.00 91.69 170 TRP A O 1
ATOM 1285 N N . MET A 1 171 ? -5.041 -5.282 12.267 1.00 88.94 171 MET A N 1
ATOM 1286 C CA . MET A 1 171 ? -4.261 -4.685 13.343 1.00 88.94 171 MET A CA 1
ATOM 1287 C C . MET A 1 171 ? -4.009 -5.716 14.448 1.00 88.94 171 MET A C 1
ATOM 1289 O O . MET A 1 171 ? -4.947 -6.328 14.960 1.00 88.94 171 MET A O 1
ATOM 1293 N N . LEU A 1 172 ? -2.728 -5.897 14.792 1.00 81.88 172 LEU A N 1
ATOM 1294 C CA . LEU A 1 172 ? -2.216 -6.900 15.740 1.00 81.88 172 LEU A CA 1
ATOM 1295 C C . LEU A 1 172 ? -2.461 -8.372 15.352 1.00 81.88 172 LEU A C 1
ATOM 1297 O O . LEU A 1 172 ? -2.265 -9.254 16.185 1.00 81.88 172 LEU A O 1
ATOM 1301 N N . ASN A 1 173 ? -2.824 -8.638 14.094 1.00 77.81 173 ASN A N 1
ATOM 1302 C CA . ASN A 1 173 ? -2.766 -9.962 13.474 1.00 77.81 173 ASN A CA 1
ATOM 1303 C C . ASN A 1 173 ? -2.099 -9.833 12.092 1.00 77.81 173 ASN A C 1
ATOM 1305 O O . ASN A 1 173 ? -2.737 -9.903 11.045 1.00 77.81 173 ASN A O 1
ATOM 1309 N N . VAL A 1 174 ? -0.793 -9.551 12.119 1.00 70.62 174 VAL A N 1
ATOM 1310 C CA . VAL A 1 174 ? 0.014 -9.155 10.948 1.00 70.62 174 VAL A CA 1
ATOM 1311 C C . VAL A 1 174 ? 0.319 -10.305 9.982 1.00 70.62 174 VAL A C 1
ATOM 1313 O O . VAL A 1 174 ? 0.929 -10.091 8.939 1.00 70.62 174 VAL A O 1
ATOM 1316 N N . ASP A 1 175 ? -0.094 -11.526 10.326 1.00 74.44 175 ASP A N 1
ATOM 1317 C CA . ASP A 1 175 ? 0.143 -12.732 9.529 1.00 74.44 175 ASP A CA 1
ATOM 1318 C C . ASP A 1 175 ? -0.850 -12.919 8.387 1.00 74.44 175 ASP A C 1
ATOM 1320 O O . ASP A 1 175 ? -0.660 -13.782 7.529 1.00 74.44 175 ASP A O 1
ATOM 1324 N N . GLU A 1 176 ? -1.895 -12.099 8.356 1.00 80.50 176 GLU A N 1
ATOM 1325 C CA . GLU A 1 176 ? -2.962 -12.216 7.382 1.00 80.50 176 GLU A CA 1
ATOM 1326 C C . GLU A 1 176 ? -3.183 -10.880 6.675 1.00 80.50 176 GLU A C 1
ATOM 1328 O O . GLU A 1 176 ? -3.530 -9.868 7.287 1.00 80.50 176 GLU A O 1
ATOM 1333 N N . LEU A 1 177 ? -2.984 -10.899 5.358 1.00 90.31 177 LEU A N 1
ATOM 1334 C CA . LEU A 1 177 ? -3.346 -9.811 4.464 1.00 90.31 177 LEU A CA 1
ATOM 1335 C C . LEU A 1 177 ? -4.585 -10.226 3.686 1.00 90.31 177 LEU A C 1
ATOM 1337 O O . LEU A 1 177 ? -4.695 -11.380 3.274 1.00 90.31 177 LEU A O 1
ATOM 1341 N N . ASP A 1 178 ? -5.513 -9.307 3.459 1.00 92.38 178 ASP A N 1
ATOM 1342 C CA . ASP A 1 178 ? -6.765 -9.645 2.786 1.00 92.38 178 ASP A CA 1
ATOM 1343 C C . ASP A 1 178 ? -7.187 -8.570 1.788 1.00 92.38 178 ASP A C 1
ATOM 1345 O O . ASP A 1 178 ? -7.118 -7.370 2.064 1.00 92.38 178 ASP A O 1
ATOM 1349 N N . TRP A 1 179 ? -7.620 -8.999 0.607 1.00 91.50 179 TRP A N 1
ATOM 1350 C CA . TRP A 1 179 ? -8.159 -8.107 -0.413 1.00 91.50 179 TRP A CA 1
ATOM 1351 C C . TRP A 1 179 ? -9.613 -7.766 -0.100 1.00 91.50 179 TRP A C 1
ATOM 1353 O O . TRP A 1 179 ? -10.476 -8.643 -0.066 1.00 91.50 179 TRP A O 1
ATOM 1363 N N . ARG A 1 180 ? -9.909 -6.473 0.059 1.00 91.31 180 ARG A N 1
ATOM 1364 C CA . ARG A 1 180 ? -11.243 -5.974 0.410 1.00 91.31 180 ARG A CA 1
ATOM 1365 C C . ARG A 1 180 ? -11.765 -4.955 -0.575 1.00 91.31 180 ARG A C 1
ATOM 1367 O O . ARG A 1 180 ? -11.021 -4.138 -1.112 1.00 91.31 180 ARG A O 1
ATOM 1374 N N . LYS A 1 181 ? -13.076 -4.990 -0.806 1.00 88.69 181 LYS A N 1
ATOM 1375 C CA . LYS A 1 181 ? -13.746 -3.968 -1.611 1.00 88.69 181 LYS A CA 1
ATOM 1376 C C . LYS A 1 181 ? -13.913 -2.699 -0.773 1.00 88.69 181 LYS A C 1
ATOM 1378 O O . LYS A 1 181 ? -14.329 -2.806 0.376 1.00 88.69 181 LYS A O 1
ATOM 1383 N N . PRO A 1 182 ? -13.713 -1.499 -1.337 1.00 86.88 182 PRO A N 1
ATOM 1384 C CA . PRO A 1 182 ? -13.898 -0.245 -0.608 1.00 86.88 182 PRO A CA 1
ATOM 1385 C C . PRO A 1 182 ? -15.296 -0.084 0.004 1.00 86.88 182 PRO A C 1
ATOM 1387 O O . PRO A 1 182 ? -15.431 0.518 1.059 1.00 86.88 182 PRO A O 1
ATOM 1390 N N . SER A 1 183 ? -16.327 -0.668 -0.616 1.00 85.00 183 SER A N 1
ATOM 1391 C CA . SER A 1 183 ? -17.704 -0.677 -0.099 1.00 85.00 183 SER A CA 1
ATOM 1392 C C . SER A 1 183 ? -17.888 -1.473 1.198 1.00 85.00 183 SER A C 1
ATOM 1394 O O . SER A 1 183 ? -18.899 -1.311 1.871 1.00 85.00 183 SER A O 1
ATOM 1396 N N . GLU A 1 184 ? -16.953 -2.366 1.525 1.00 88.56 184 GLU A N 1
ATOM 1397 C CA . GLU A 1 184 ? -16.946 -3.151 2.767 1.00 88.56 184 GLU A CA 1
ATOM 1398 C C . GLU A 1 184 ? -16.180 -2.436 3.884 1.00 88.56 184 GLU A C 1
ATOM 1400 O O . GLU A 1 184 ? -16.182 -2.891 5.024 1.00 88.56 184 GLU A O 1
ATOM 1405 N N . LEU A 1 185 ? -15.509 -1.330 3.558 1.00 91.19 185 LEU A N 1
ATOM 1406 C CA . LEU A 1 185 ? -14.626 -0.612 4.458 1.00 91.19 185 LEU A CA 1
ATOM 1407 C C . LEU A 1 185 ? -15.279 0.674 4.952 1.00 91.19 185 LEU A C 1
ATOM 1409 O O . LEU A 1 185 ? -16.062 1.325 4.262 1.00 91.19 185 LEU A O 1
ATOM 1413 N N . SER A 1 186 ? -14.909 1.077 6.160 1.00 90.06 186 SER A N 1
ATOM 1414 C CA . SER A 1 186 ? -15.243 2.396 6.697 1.00 90.06 186 SER A CA 1
ATOM 1415 C C . SER A 1 186 ? -14.029 3.012 7.378 1.00 90.06 186 SER A C 1
ATOM 1417 O O . SER A 1 186 ? -13.192 2.297 7.917 1.00 90.06 186 SER A O 1
ATOM 1419 N N . ALA A 1 187 ? -13.906 4.339 7.354 1.00 88.31 187 ALA A N 1
ATOM 1420 C CA . ALA A 1 187 ? -12.803 5.012 8.033 1.00 88.31 187 ALA A CA 1
ATOM 1421 C C . ALA A 1 187 ? -12.886 4.773 9.549 1.00 88.31 187 ALA A C 1
ATOM 1423 O O . ALA A 1 187 ? -13.950 4.954 10.153 1.00 88.31 187 ALA A O 1
ATOM 1424 N N . LEU A 1 188 ? -11.769 4.404 10.180 1.00 90.25 188 LEU A N 1
ATOM 1425 C CA . LEU A 1 188 ? -11.704 4.356 11.635 1.00 90.25 188 LEU A CA 1
ATOM 1426 C C . LEU A 1 188 ? -11.449 5.771 12.159 1.00 90.25 188 LEU A C 1
ATOM 1428 O O . LEU A 1 188 ? -10.378 6.333 11.963 1.00 90.25 188 LEU A O 1
ATOM 1432 N N . THR A 1 189 ? -12.444 6.359 12.820 1.00 86.12 189 THR A N 1
ATOM 1433 C CA . THR A 1 189 ? -12.327 7.681 13.451 1.00 86.12 189 THR A CA 1
ATOM 1434 C C . THR A 1 189 ? -12.111 7.552 14.963 1.00 86.12 189 THR A C 1
ATOM 1436 O O . THR A 1 189 ? -12.517 6.545 15.553 1.00 86.12 189 THR A O 1
ATOM 1439 N N . PRO A 1 190 ? -11.545 8.568 15.647 1.00 87.44 190 PRO A N 1
ATOM 1440 C CA . PRO A 1 190 ? -11.390 8.542 17.105 1.00 87.44 190 PRO A CA 1
ATOM 1441 C C . PRO A 1 190 ? -12.710 8.331 17.857 1.00 87.44 190 PRO A C 1
ATOM 1443 O O . PRO A 1 190 ? -12.763 7.569 18.824 1.00 87.44 190 PRO A O 1
ATOM 1446 N N . SER A 1 191 ? -13.801 8.946 17.389 1.00 86.69 191 SER A N 1
ATOM 1447 C CA . SER A 1 191 ? -15.134 8.758 17.971 1.00 86.69 191 SER A CA 1
ATOM 1448 C C . SER A 1 191 ? -15.622 7.317 17.812 1.00 86.69 191 SER A C 1
ATOM 1450 O O . SER A 1 191 ? -16.098 6.722 18.782 1.00 86.69 191 SER A O 1
ATOM 1452 N N . LYS A 1 192 ? -15.433 6.719 16.629 1.00 88.06 192 LYS A N 1
ATOM 1453 C CA . LYS A 1 192 ? -15.817 5.327 16.377 1.00 88.06 192 LYS A CA 1
ATOM 1454 C C . LYS A 1 192 ? -14.962 4.343 17.172 1.00 88.06 192 LYS A C 1
ATOM 1456 O O . LYS A 1 192 ? -15.494 3.395 17.741 1.00 88.06 192 LYS A O 1
ATOM 1461 N N . ALA A 1 193 ? -13.662 4.592 17.292 1.00 92.00 193 ALA A N 1
ATOM 1462 C CA . ALA A 1 193 ? -12.764 3.794 18.122 1.00 92.00 193 ALA A CA 1
ATOM 1463 C C . ALA A 1 193 ? -13.196 3.790 19.600 1.00 92.00 193 ALA A C 1
ATOM 1465 O O . ALA A 1 193 ? -13.273 2.732 20.228 1.00 92.00 193 ALA A O 1
ATOM 1466 N N . GLN A 1 194 ? -13.565 4.949 20.157 1.00 92.00 194 GLN A N 1
ATOM 1467 C CA . GLN A 1 194 ? -14.096 5.023 21.523 1.00 92.00 194 GLN A CA 1
ATOM 1468 C C . GLN A 1 194 ? -15.426 4.271 21.686 1.00 92.00 194 GLN A C 1
ATOM 1470 O O . GLN A 1 194 ? -15.659 3.668 22.735 1.00 92.00 194 GLN A O 1
ATOM 1475 N N . GLU A 1 195 ? -16.294 4.288 20.673 1.00 92.44 195 GLU A N 1
ATOM 1476 C CA . GLU A 1 195 ? -17.542 3.516 20.657 1.00 92.44 195 GLU A CA 1
ATOM 1477 C C . GLU A 1 195 ? -17.267 2.003 20.685 1.00 92.44 195 GLU A C 1
ATOM 1479 O O . GLU A 1 195 ? -17.831 1.291 21.517 1.00 92.44 195 GLU A O 1
ATOM 1484 N N . LEU A 1 196 ? -16.342 1.512 19.853 1.00 93.31 196 LEU A N 1
ATOM 1485 C CA . LEU A 1 196 ? -15.961 0.093 19.786 1.00 93.31 196 LEU A CA 1
ATOM 1486 C C . LEU A 1 196 ? -15.392 -0.436 21.114 1.00 93.31 196 LEU A C 1
ATOM 1488 O O . LEU A 1 196 ? -15.639 -1.582 21.499 1.00 93.31 196 LEU A O 1
ATOM 1492 N N . LEU A 1 197 ? -14.670 0.403 21.863 1.00 93.75 197 LEU A N 1
ATOM 1493 C CA . LEU A 1 197 ? -14.172 0.041 23.195 1.00 93.75 197 LEU A CA 1
ATOM 1494 C C . LEU A 1 197 ? -15.287 -0.069 24.246 1.00 93.75 197 LEU A C 1
ATOM 1496 O O . LEU A 1 197 ? -15.158 -0.854 25.188 1.00 93.75 197 LEU A O 1
ATOM 1500 N N . LYS A 1 198 ? -16.376 0.693 24.098 1.00 93.25 198 LYS A N 1
ATOM 1501 C CA . LYS A 1 198 ? -17.507 0.718 25.044 1.00 93.25 198 LYS A CA 1
ATOM 1502 C C . LYS A 1 198 ? -18.546 -0.365 24.741 1.00 93.25 198 LYS A C 1
ATOM 1504 O O . LYS A 1 198 ? -19.145 -0.923 25.662 1.00 93.25 198 LYS A O 1
ATOM 1509 N N . THR A 1 199 ? -18.749 -0.688 23.468 1.00 91.44 199 THR A N 1
ATOM 1510 C CA . THR A 1 199 ? -19.815 -1.586 23.013 1.00 91.44 199 THR A CA 1
ATOM 1511 C C . THR A 1 199 ? -19.361 -3.046 23.022 1.00 91.44 199 THR A C 1
ATOM 1513 O O . THR A 1 199 ? -18.688 -3.510 22.107 1.00 91.44 199 THR A O 1
ATOM 1516 N N . LYS A 1 200 ? -19.775 -3.819 24.038 1.00 88.19 200 LYS A N 1
ATOM 1517 C CA . LYS A 1 200 ? -19.411 -5.248 24.166 1.00 88.19 200 LYS A CA 1
ATOM 1518 C C . LYS A 1 200 ? -19.842 -6.107 22.971 1.00 88.19 200 LYS A C 1
ATOM 1520 O O . LYS A 1 200 ? -19.148 -7.064 22.656 1.00 88.19 200 LYS A O 1
ATOM 1525 N N . SER A 1 201 ? -20.965 -5.787 22.325 1.00 88.56 201 SER A N 1
ATOM 1526 C CA . SER A 1 201 ? -21.454 -6.512 21.141 1.00 88.56 201 SER A CA 1
ATOM 1527 C C . SER A 1 201 ? -20.620 -6.261 19.882 1.00 88.56 201 SER A C 1
ATOM 1529 O O . SER A 1 201 ? -20.707 -7.047 18.948 1.00 88.56 201 SER A O 1
ATOM 1531 N N . ALA A 1 202 ? -19.805 -5.203 19.863 1.00 87.00 202 ALA A N 1
ATOM 1532 C CA . ALA A 1 202 ? -18.881 -4.896 18.775 1.00 87.00 202 ALA A CA 1
ATOM 1533 C C . ALA A 1 202 ? -17.494 -5.538 18.972 1.00 87.00 202 ALA A C 1
ATOM 1535 O O . ALA A 1 202 ? -16.600 -5.315 18.165 1.00 87.00 202 ALA A O 1
ATOM 1536 N N . GLN A 1 203 ? -17.300 -6.303 20.053 1.00 90.88 203 GLN A N 1
ATOM 1537 C CA . GLN A 1 203 ? -16.038 -6.965 20.377 1.00 90.88 203 GLN A CA 1
ATOM 1538 C C . GLN A 1 203 ? -16.135 -8.473 20.105 1.00 90.88 203 GLN A C 1
ATOM 1540 O O . GLN A 1 203 ? -17.197 -9.063 20.329 1.00 90.88 203 GLN A O 1
ATOM 1545 N N . PRO A 1 204 ? -15.030 -9.125 19.699 1.00 89.62 204 PRO A N 1
ATOM 1546 C CA . PRO A 1 204 ? -14.988 -10.574 19.541 1.00 89.62 204 PRO A CA 1
ATOM 1547 C C . PRO A 1 204 ? -15.407 -11.319 20.813 1.00 89.62 204 PRO A C 1
ATOM 1549 O O . PRO A 1 204 ? -15.104 -10.901 21.936 1.00 89.62 204 PRO A O 1
ATOM 1552 N N . LYS A 1 205 ? -16.072 -12.467 20.635 1.00 88.56 205 LYS A N 1
ATOM 1553 C CA . LYS A 1 205 ? -16.415 -13.373 21.745 1.00 88.56 205 LYS A CA 1
ATOM 1554 C C . LYS A 1 205 ? -15.197 -14.161 22.233 1.00 88.56 205 LYS A C 1
ATOM 1556 O O . LYS A 1 205 ? -15.084 -14.417 23.430 1.00 88.56 205 LYS A O 1
ATOM 1561 N N . ASN A 1 206 ? -14.299 -14.534 21.318 1.00 89.75 206 ASN A N 1
ATOM 1562 C CA . ASN A 1 206 ? -13.053 -15.223 21.638 1.00 89.75 206 ASN A CA 1
ATOM 1563 C C . ASN A 1 206 ? -12.137 -14.303 22.466 1.00 89.75 206 ASN A C 1
ATOM 1565 O O . ASN A 1 206 ? -11.926 -13.147 22.107 1.00 89.75 206 ASN A O 1
ATOM 1569 N N . ALA A 1 207 ? -11.595 -14.804 23.580 1.00 88.38 207 ALA A N 1
ATOM 1570 C CA . ALA A 1 207 ? -10.781 -14.008 24.498 1.00 88.38 207 ALA A CA 1
ATOM 1571 C C . ALA A 1 207 ? -9.452 -13.523 23.885 1.00 88.38 207 ALA A C 1
ATOM 1573 O O . ALA A 1 207 ? -9.022 -12.407 24.185 1.00 88.38 207 ALA A O 1
ATOM 1574 N N . HIS A 1 208 ? -8.820 -14.336 23.034 1.00 87.81 208 HIS A N 1
ATOM 1575 C CA . HIS A 1 208 ? -7.591 -13.978 22.326 1.00 87.81 208 HIS A CA 1
ATOM 1576 C C . HIS A 1 208 ? -7.858 -12.849 21.325 1.00 87.81 208 HIS A C 1
ATOM 1578 O O . HIS A 1 208 ? -7.259 -11.777 21.431 1.00 87.81 208 HIS A O 1
ATOM 1584 N N . ASP A 1 209 ? -8.848 -13.031 20.450 1.00 88.62 209 ASP A N 1
ATOM 1585 C CA . ASP A 1 209 ? -9.222 -12.021 19.455 1.00 88.62 209 ASP A CA 1
ATOM 1586 C C . ASP A 1 209 ? -9.719 -10.743 20.119 1.00 88.62 209 ASP A C 1
ATOM 1588 O O . ASP A 1 209 ? -9.376 -9.645 19.698 1.00 88.62 209 ASP A O 1
ATOM 1592 N N . LYS A 1 210 ? -10.467 -10.855 21.220 1.00 91.00 210 LYS A N 1
ATOM 1593 C CA . LYS A 1 210 ? -10.917 -9.695 21.991 1.00 91.00 210 LYS A CA 1
ATOM 1594 C C . LYS A 1 210 ? -9.744 -8.878 22.521 1.00 91.00 210 LYS A C 1
ATOM 1596 O O . LYS A 1 210 ? -9.802 -7.650 22.493 1.00 91.00 210 LYS A O 1
ATOM 1601 N N . LYS A 1 211 ? -8.686 -9.534 23.009 1.00 91.38 211 LYS A N 1
ATOM 1602 C CA . LYS A 1 211 ? -7.473 -8.854 23.477 1.00 91.38 211 LYS A CA 1
ATOM 1603 C C . LYS A 1 211 ? -6.791 -8.115 22.324 1.00 91.38 211 LYS A C 1
ATOM 1605 O O . LYS A 1 211 ? -6.478 -6.937 22.489 1.00 91.38 211 LYS A O 1
ATOM 1610 N N . ASN A 1 212 ? -6.615 -8.766 21.174 1.00 91.81 212 ASN A N 1
ATOM 1611 C CA . ASN A 1 212 ? -5.986 -8.158 19.996 1.00 91.81 212 ASN A CA 1
ATOM 1612 C C . ASN A 1 212 ? -6.833 -7.011 19.438 1.00 91.81 212 ASN A C 1
ATOM 1614 O O . ASN A 1 212 ? -6.309 -5.930 19.206 1.00 91.81 212 ASN A O 1
ATOM 1618 N N . PHE A 1 213 ? -8.149 -7.190 19.345 1.00 92.75 213 PHE A N 1
ATOM 1619 C CA . PHE A 1 213 ? -9.091 -6.152 18.942 1.00 92.75 213 PHE A CA 1
ATOM 1620 C C . PHE A 1 213 ? -9.001 -4.922 19.850 1.00 92.75 213 PHE A C 1
ATOM 1622 O O . PHE A 1 213 ? -8.775 -3.810 19.378 1.00 92.75 213 PHE A O 1
ATOM 1629 N N . VAL A 1 214 ? -9.127 -5.106 21.170 1.00 93.75 214 VAL A N 1
ATOM 1630 C CA . VAL A 1 214 ? -9.066 -3.996 22.137 1.00 93.75 214 VAL A CA 1
ATOM 1631 C C . VAL A 1 214 ? -7.713 -3.297 22.081 1.00 93.75 214 VAL A C 1
ATOM 1633 O O . VAL A 1 214 ? -7.663 -2.068 22.134 1.00 93.75 214 VAL A O 1
ATOM 1636 N N . ASN A 1 215 ? -6.622 -4.054 21.972 1.00 94.31 215 ASN A N 1
ATOM 1637 C CA . ASN A 1 215 ? -5.292 -3.477 21.841 1.00 94.31 215 ASN A CA 1
ATOM 1638 C C . ASN A 1 215 ? -5.138 -2.719 20.520 1.00 94.31 215 ASN A C 1
ATOM 1640 O O . ASN A 1 215 ? -4.617 -1.615 20.552 1.00 94.31 215 ASN A O 1
ATOM 1644 N N . GLY A 1 216 ? -5.648 -3.233 19.399 1.00 93.56 216 GLY A N 1
ATOM 1645 C CA . GLY A 1 216 ? -5.599 -2.564 18.099 1.00 93.56 216 GLY A CA 1
ATOM 1646 C C . GLY A 1 216 ? -6.355 -1.239 18.127 1.00 93.56 216 GLY A C 1
ATOM 1647 O O . GLY A 1 216 ? -5.800 -0.194 17.798 1.00 93.56 216 GLY A O 1
ATOM 1648 N N . VAL A 1 217 ? -7.582 -1.237 18.655 1.00 94.44 217 VAL A N 1
ATOM 1649 C CA . VAL A 1 217 ? -8.365 0.000 18.811 1.00 94.44 217 VAL A CA 1
ATOM 1650 C C . VAL A 1 217 ? -7.666 0.999 19.748 1.00 94.44 217 VAL A C 1
ATOM 1652 O O . VAL A 1 217 ? -7.680 2.200 19.487 1.00 94.44 217 VAL A O 1
ATOM 1655 N N . LYS A 1 218 ? -7.014 0.533 20.823 1.00 95.19 218 LYS A N 1
ATOM 1656 C CA . LYS A 1 218 ? -6.211 1.399 21.707 1.00 95.19 218 LYS A CA 1
ATOM 1657 C C . LYS A 1 218 ? -4.941 1.924 21.039 1.00 95.19 218 LYS A C 1
ATOM 1659 O O . LYS A 1 218 ? -4.590 3.070 21.288 1.00 95.19 218 LYS A O 1
ATOM 1664 N N . THR A 1 219 ? -4.268 1.115 20.225 1.00 94.56 219 THR A N 1
ATOM 1665 C CA . THR A 1 219 ? -3.103 1.526 19.432 1.00 94.56 219 THR A CA 1
ATOM 1666 C C . THR A 1 219 ? -3.499 2.616 18.450 1.00 94.56 219 THR A C 1
ATOM 1668 O O . THR A 1 219 ? -2.794 3.606 18.350 1.00 94.56 219 THR A O 1
ATOM 1671 N N . PHE A 1 220 ? -4.653 2.493 17.790 1.00 94.44 220 PHE A N 1
ATOM 1672 C CA . PHE A 1 220 ? -5.173 3.544 16.914 1.00 94.44 220 PHE A CA 1
ATOM 1673 C C . PHE A 1 220 ? -5.421 4.876 17.644 1.00 94.44 220 PHE A C 1
ATOM 1675 O O . PHE A 1 220 ? -5.178 5.934 17.080 1.00 94.44 220 PHE A O 1
ATOM 1682 N N . LEU A 1 221 ? -5.892 4.835 18.894 1.00 93.25 221 LEU A N 1
ATOM 1683 C CA . LEU A 1 221 ? -6.145 6.035 19.704 1.00 93.25 221 LEU A CA 1
ATOM 1684 C C . LEU A 1 221 ? -4.874 6.681 20.288 1.00 93.25 221 LEU A C 1
ATOM 1686 O O . LEU A 1 221 ? -4.975 7.720 20.938 1.00 93.25 221 LEU A O 1
ATOM 1690 N N . ASP A 1 222 ? -3.708 6.061 20.115 1.00 94.75 222 ASP A N 1
ATOM 1691 C CA . ASP A 1 222 ? -2.423 6.527 20.631 1.00 94.75 222 ASP A CA 1
ATOM 1692 C C . ASP A 1 222 ? -1.472 6.749 19.453 1.00 94.75 222 ASP A C 1
ATOM 1694 O O . ASP A 1 222 ? -0.879 5.801 18.941 1.00 94.75 222 ASP A O 1
ATOM 1698 N N . ASP A 1 223 ? -1.317 8.004 19.028 1.00 89.00 223 ASP A N 1
ATOM 1699 C CA . ASP A 1 223 ? -0.539 8.361 17.835 1.00 89.00 223 ASP A CA 1
ATOM 1700 C C . ASP A 1 223 ? 0.877 7.777 17.853 1.00 89.00 223 ASP A C 1
ATOM 1702 O O . ASP A 1 223 ? 1.363 7.288 16.832 1.00 89.00 223 ASP A O 1
ATOM 1706 N N . LYS A 1 224 ? 1.538 7.767 19.018 1.00 92.56 224 LYS A N 1
ATOM 1707 C CA . LYS A 1 224 ? 2.898 7.234 19.142 1.00 92.56 224 LYS A CA 1
ATOM 1708 C C . LYS A 1 224 ? 2.915 5.729 18.893 1.00 92.56 224 LYS A C 1
ATOM 1710 O O . LYS A 1 224 ? 3.761 5.247 18.142 1.00 92.56 224 LYS A O 1
ATOM 1715 N N . LYS A 1 225 ? 1.980 4.990 19.497 1.00 93.50 225 LYS A N 1
ATOM 1716 C CA . LYS A 1 225 ? 1.869 3.540 19.278 1.00 93.50 225 LYS A CA 1
ATOM 1717 C C . LYS A 1 225 ? 1.417 3.213 17.863 1.00 93.50 225 LYS A C 1
ATOM 1719 O O . LYS A 1 225 ? 1.883 2.224 17.310 1.00 93.50 225 LYS A O 1
ATOM 1724 N N . LEU A 1 226 ? 0.539 4.023 17.274 1.00 91.75 226 LEU A N 1
ATOM 1725 C CA . LEU A 1 226 ? 0.092 3.843 15.898 1.00 91.75 226 LEU A CA 1
ATOM 1726 C C . LEU A 1 226 ? 1.257 3.980 14.918 1.00 91.75 226 LEU A C 1
ATOM 1728 O O . LEU A 1 226 ? 1.414 3.120 14.056 1.00 91.75 226 LEU A O 1
ATOM 1732 N N . GLN A 1 227 ? 2.076 5.026 15.055 1.00 90.06 227 GLN A N 1
ATOM 1733 C CA . GLN A 1 227 ? 3.247 5.212 14.194 1.00 90.06 227 GLN A CA 1
ATOM 1734 C C . GLN A 1 227 ? 4.275 4.100 14.393 1.00 90.06 227 GLN A C 1
ATOM 1736 O O . GLN A 1 227 ? 4.742 3.525 13.416 1.00 90.06 227 GLN A O 1
ATOM 1741 N N . GLN A 1 228 ? 4.562 3.734 15.646 1.00 91.25 228 GLN A N 1
ATOM 1742 C CA . GLN A 1 228 ? 5.457 2.618 15.944 1.00 91.25 228 GLN A CA 1
ATOM 1743 C C . GLN A 1 228 ? 4.975 1.318 15.285 1.00 91.25 228 GLN A C 1
ATOM 1745 O O . GLN A 1 228 ? 5.742 0.649 14.602 1.00 91.25 228 GLN A O 1
ATOM 1750 N N . TRP A 1 229 ? 3.692 0.992 15.434 1.00 92.00 229 TRP A N 1
ATOM 1751 C CA . TRP A 1 229 ? 3.116 -0.214 14.850 1.00 92.00 229 TRP A CA 1
ATOM 1752 C C . TRP A 1 229 ? 3.125 -0.196 13.313 1.00 92.00 229 TRP A C 1
ATOM 1754 O O . TRP A 1 229 ? 3.353 -1.232 12.695 1.00 92.00 229 TRP A O 1
ATOM 1764 N N . LYS A 1 230 ? 2.902 0.965 12.680 1.00 91.56 230 LYS A N 1
ATOM 1765 C CA . LYS A 1 230 ? 2.986 1.115 11.217 1.00 91.56 230 LYS A CA 1
ATOM 1766 C C . LYS A 1 230 ? 4.392 0.819 10.694 1.00 91.56 230 LYS A C 1
ATOM 1768 O O . LYS A 1 230 ? 4.516 0.110 9.698 1.00 91.56 230 LYS A O 1
ATOM 1773 N N . GLU A 1 231 ? 5.423 1.330 11.363 1.00 89.19 231 GLU A N 1
ATOM 1774 C CA . GLU A 1 231 ? 6.817 1.055 10.995 1.00 89.19 231 GLU A CA 1
ATOM 1775 C C . GLU A 1 231 ? 7.182 -0.415 11.234 1.00 89.19 231 GLU A C 1
ATOM 1777 O O . GLU A 1 231 ? 7.721 -1.057 10.337 1.00 89.19 231 GLU A O 1
ATOM 1782 N N . GLU A 1 232 ? 6.809 -0.988 12.384 1.00 89.81 232 GLU A N 1
ATOM 1783 C CA . GLU A 1 232 ? 7.018 -2.417 12.672 1.00 89.81 232 GLU A CA 1
ATOM 1784 C C . GLU A 1 232 ? 6.356 -3.307 11.611 1.00 89.81 232 GLU A C 1
ATOM 1786 O O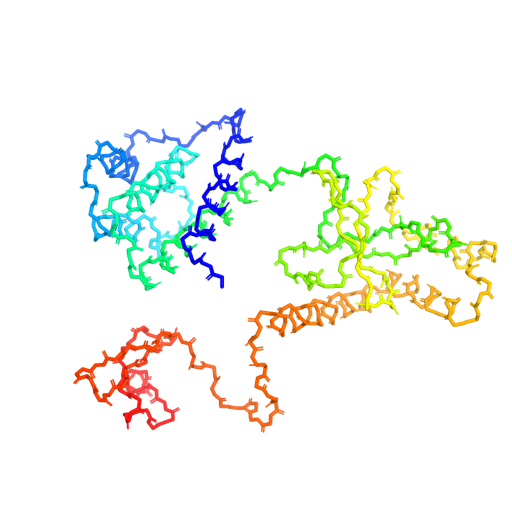 . GLU A 1 232 ? 6.982 -4.227 11.085 1.00 89.81 232 GLU A O 1
ATOM 1791 N N . LEU A 1 233 ? 5.104 -3.014 11.246 1.00 89.06 233 LEU A N 1
ATOM 1792 C CA . LEU A 1 2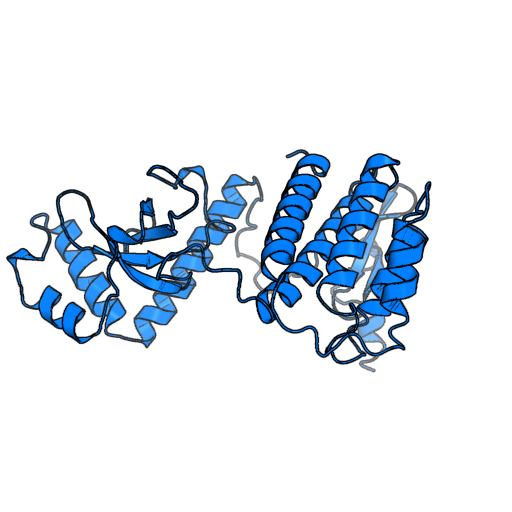33 ? 4.393 -3.750 10.206 1.00 89.06 233 LEU A CA 1
ATOM 1793 C C . LEU A 1 233 ? 5.086 -3.614 8.847 1.00 89.06 233 LEU A C 1
ATOM 1795 O O . LEU A 1 233 ? 5.238 -4.611 8.148 1.00 89.06 233 LEU A O 1
ATOM 1799 N N . LYS A 1 234 ? 5.511 -2.407 8.466 1.00 87.00 234 LYS A N 1
ATOM 1800 C CA . LYS A 1 234 ? 6.217 -2.171 7.202 1.00 87.00 234 LYS A CA 1
ATOM 1801 C C . LYS A 1 234 ? 7.486 -3.018 7.112 1.00 87.00 234 LYS A C 1
ATOM 1803 O O . LYS A 1 234 ? 7.656 -3.711 6.113 1.00 87.00 234 LYS A O 1
ATOM 1808 N N . THR A 1 235 ? 8.309 -3.020 8.161 1.00 85.94 235 THR A N 1
ATOM 1809 C CA . THR A 1 235 ? 9.520 -3.850 8.238 1.00 85.94 235 THR A CA 1
ATOM 1810 C C . THR A 1 235 ? 9.184 -5.333 8.101 1.00 85.94 235 THR A C 1
ATOM 1812 O O . THR A 1 235 ? 9.755 -6.016 7.257 1.00 85.94 235 THR A O 1
ATOM 1815 N N . VAL A 1 236 ? 8.190 -5.825 8.849 1.00 88.00 236 VAL A N 1
ATOM 1816 C CA . VAL A 1 236 ? 7.773 -7.238 8.799 1.00 88.00 236 VAL A CA 1
ATOM 1817 C C . VAL A 1 236 ? 7.282 -7.642 7.405 1.00 88.00 236 VAL A C 1
ATOM 1819 O O . VAL A 1 236 ? 7.595 -8.736 6.931 1.00 88.00 236 VAL A O 1
ATOM 1822 N N . LEU A 1 237 ? 6.499 -6.792 6.737 1.00 85.81 237 LEU A N 1
ATOM 1823 C CA . LEU A 1 237 ? 6.007 -7.070 5.386 1.00 85.81 237 LEU A CA 1
ATOM 1824 C C . LEU A 1 237 ? 7.140 -7.063 4.359 1.00 85.81 237 LEU A C 1
ATOM 1826 O O . LEU A 1 237 ? 7.181 -7.953 3.511 1.00 85.81 237 LEU A O 1
ATOM 1830 N N . GLU A 1 238 ? 8.071 -6.117 4.467 1.00 82.69 238 GLU A N 1
ATOM 1831 C CA . GLU A 1 238 ? 9.232 -6.006 3.584 1.00 82.69 238 GLU A CA 1
ATOM 1832 C C . GLU A 1 238 ? 10.180 -7.203 3.739 1.00 82.69 238 GLU A C 1
ATOM 1834 O O . GLU A 1 238 ? 10.527 -7.835 2.743 1.00 82.69 238 GLU A O 1
ATOM 1839 N N . GLU A 1 239 ? 10.513 -7.604 4.968 1.00 82.44 239 GLU A N 1
ATOM 1840 C CA . GLU A 1 239 ? 11.319 -8.803 5.248 1.00 82.44 239 GLU A CA 1
ATOM 1841 C C . GLU A 1 239 ? 10.686 -10.070 4.660 1.00 82.44 239 GLU A C 1
ATOM 1843 O O . GLU A 1 239 ? 11.357 -10.892 4.031 1.00 82.44 239 GLU A O 1
ATOM 1848 N N . ARG A 1 240 ? 9.369 -10.235 4.827 1.00 83.56 240 ARG A N 1
ATOM 1849 C CA . ARG A 1 240 ? 8.638 -11.392 4.286 1.00 83.56 240 ARG A CA 1
ATOM 1850 C C . ARG A 1 240 ? 8.596 -11.379 2.768 1.00 83.56 240 ARG A C 1
ATOM 1852 O O . ARG A 1 240 ? 8.764 -12.429 2.150 1.00 83.56 240 ARG A O 1
ATOM 1859 N N . TRP A 1 241 ? 8.377 -10.212 2.177 1.00 82.19 241 TRP A N 1
ATOM 1860 C CA . TRP A 1 241 ? 8.394 -10.026 0.733 1.00 82.19 241 TRP A CA 1
ATOM 1861 C C . TRP A 1 241 ? 9.776 -10.349 0.144 1.00 82.19 241 TRP A C 1
ATOM 1863 O O . TRP A 1 241 ? 9.866 -11.135 -0.799 1.00 82.19 241 TRP A O 1
ATOM 1873 N N . LEU A 1 242 ? 10.861 -9.860 0.754 1.00 76.00 242 LEU A N 1
ATOM 1874 C CA . LEU A 1 242 ? 12.241 -10.184 0.369 1.00 76.00 242 LEU A CA 1
ATOM 1875 C C . LEU A 1 242 ? 12.537 -11.684 0.487 1.00 76.00 242 LEU A C 1
ATOM 1877 O O . LEU A 1 242 ? 13.076 -12.289 -0.444 1.00 76.00 242 LEU A O 1
ATOM 1881 N N . LYS A 1 243 ? 12.108 -12.311 1.585 1.00 77.75 243 LYS A N 1
ATOM 1882 C CA . LYS A 1 243 ? 12.241 -13.759 1.786 1.00 77.75 243 LYS A CA 1
ATOM 1883 C C . LYS A 1 243 ? 11.495 -14.564 0.719 1.00 77.75 243 LYS A C 1
ATOM 1885 O O . LYS A 1 243 ? 12.000 -15.587 0.262 1.00 77.75 243 LYS A O 1
ATOM 1890 N N . GLU A 1 244 ? 10.311 -14.124 0.291 1.00 77.25 244 GLU A N 1
ATOM 1891 C CA . GLU A 1 244 ? 9.577 -14.762 -0.813 1.00 77.25 244 GLU A CA 1
ATOM 1892 C C . GLU A 1 244 ? 10.282 -14.623 -2.165 1.00 77.25 244 GLU A C 1
ATOM 1894 O O . GLU A 1 244 ? 10.211 -15.547 -2.979 1.00 77.25 244 GLU A O 1
ATOM 1899 N N . LEU A 1 245 ? 10.990 -13.515 -2.389 1.00 70.38 245 LEU A N 1
ATOM 1900 C CA . LEU A 1 245 ? 11.822 -13.297 -3.575 1.00 70.38 245 LEU A CA 1
ATOM 1901 C C . LEU A 1 245 ? 13.133 -14.103 -3.553 1.00 70.38 245 LEU A C 1
ATOM 1903 O O . LEU A 1 245 ? 13.870 -14.085 -4.540 1.00 70.38 245 LEU A O 1
ATOM 1907 N N . GLY A 1 246 ? 13.415 -14.830 -2.466 1.00 69.38 246 GLY A N 1
ATOM 1908 C CA . GLY A 1 246 ? 14.651 -15.591 -2.290 1.00 69.38 246 GLY A CA 1
ATOM 1909 C C . GLY A 1 246 ? 15.859 -14.712 -1.965 1.00 69.38 246 GLY A C 1
ATOM 1910 O O . GLY A 1 246 ? 16.991 -15.125 -2.204 1.00 69.38 246 GLY A O 1
ATOM 1911 N N . VAL A 1 247 ? 15.627 -13.500 -1.455 1.00 65.31 247 VAL A N 1
ATOM 1912 C CA . VAL A 1 247 ? 16.682 -12.628 -0.938 1.00 65.31 247 VAL A CA 1
ATOM 1913 C C . VAL A 1 247 ? 16.947 -13.042 0.509 1.00 65.31 247 VAL A C 1
ATOM 1915 O O . VAL A 1 247 ? 16.086 -12.874 1.371 1.00 65.31 247 VAL A O 1
ATOM 1918 N N . GLU A 1 248 ? 18.115 -13.630 0.777 1.00 51.97 248 GLU A N 1
ATOM 1919 C CA . GLU A 1 248 ? 18.549 -13.916 2.147 1.00 51.97 248 GLU A CA 1
ATOM 1920 C C . GLU A 1 248 ? 18.824 -12.594 2.874 1.00 51.97 248 GLU A C 1
ATOM 1922 O O . GLU A 1 248 ? 19.695 -11.814 2.486 1.00 51.97 248 GLU A O 1
ATOM 1927 N N . THR A 1 249 ? 18.052 -12.324 3.924 1.00 46.97 249 THR A N 1
ATOM 1928 C CA . THR A 1 249 ? 18.333 -11.249 4.875 1.00 46.97 249 THR A CA 1
ATOM 1929 C C . THR A 1 249 ? 19.548 -11.663 5.698 1.00 46.97 249 THR A C 1
ATOM 1931 O O . THR A 1 249 ? 19.473 -12.636 6.448 1.00 46.97 249 THR A O 1
ATOM 1934 N N . VAL A 1 250 ? 20.672 -10.966 5.528 1.00 42.34 250 VAL A N 1
ATOM 1935 C CA . VAL A 1 250 ? 21.875 -11.169 6.347 1.00 42.34 250 VAL A CA 1
ATOM 1936 C C . VAL A 1 250 ? 21.504 -10.876 7.802 1.00 42.34 250 VAL A C 1
ATOM 1938 O O . VAL A 1 250 ? 21.014 -9.789 8.095 1.00 42.34 250 VAL A O 1
ATOM 1941 N N . GLU A 1 251 ? 21.677 -11.857 8.691 1.00 40.75 251 GLU A N 1
ATOM 1942 C CA . GLU A 1 251 ? 21.389 -11.695 10.117 1.00 40.75 251 GLU A CA 1
ATOM 1943 C C . GLU A 1 251 ? 22.284 -10.604 10.728 1.00 40.75 251 GLU A C 1
ATOM 1945 O O . GLU A 1 251 ? 23.510 -10.628 10.591 1.00 40.75 251 GLU A O 1
ATOM 1950 N N . ASP A 1 252 ? 21.641 -9.661 11.419 1.00 45.00 252 ASP A N 1
ATOM 1951 C CA . ASP A 1 252 ? 22.227 -8.577 12.209 1.00 45.00 252 ASP A CA 1
ATOM 1952 C C . ASP A 1 252 ? 23.148 -9.106 13.326 1.00 45.00 252 ASP A C 1
ATOM 1954 O O . ASP A 1 252 ? 22.765 -9.184 14.493 1.00 45.00 252 ASP A O 1
ATOM 1958 N N . ASN A 1 253 ? 24.394 -9.441 12.992 1.00 38.62 253 ASN A N 1
ATOM 1959 C CA . ASN A 1 253 ? 25.469 -9.569 13.983 1.00 38.62 253 ASN A CA 1
ATOM 1960 C C . ASN A 1 253 ? 26.681 -8.667 13.720 1.00 38.62 253 ASN A C 1
ATOM 1962 O O . ASN A 1 253 ? 27.572 -8.616 14.558 1.00 38.62 253 ASN A O 1
ATOM 1966 N N . ASP A 1 254 ? 26.677 -7.872 12.647 1.00 37.25 254 ASP A N 1
ATOM 1967 C CA . ASP A 1 254 ? 27.727 -6.887 12.364 1.00 37.25 254 ASP A CA 1
ATOM 1968 C C . ASP A 1 254 ? 27.115 -5.542 11.936 1.00 37.25 254 ASP A C 1
ATOM 1970 O O . ASP A 1 254 ? 27.328 -5.043 10.832 1.00 37.25 254 ASP A O 1
ATOM 1974 N N . ALA A 1 255 ? 26.370 -4.903 12.844 1.00 39.53 255 ALA A N 1
ATOM 1975 C CA . ALA A 1 255 ? 25.713 -3.600 12.648 1.00 39.53 255 ALA A CA 1
ATOM 1976 C C . ALA A 1 255 ? 26.669 -2.401 12.399 1.00 39.53 255 ALA A C 1
ATOM 1978 O O . ALA A 1 255 ? 26.266 -1.242 12.494 1.00 39.53 255 ALA A O 1
ATOM 1979 N N . ALA A 1 256 ? 27.939 -2.646 12.069 1.00 41.09 256 ALA A N 1
ATOM 1980 C CA . ALA A 1 256 ? 28.917 -1.621 11.711 1.00 41.09 256 ALA A CA 1
ATOM 1981 C C . ALA A 1 256 ? 29.601 -1.854 10.353 1.00 41.09 256 ALA A C 1
ATOM 1983 O O . ALA A 1 256 ? 30.389 -1.008 9.927 1.00 41.09 256 ALA A O 1
ATOM 1984 N N . LEU A 1 257 ? 29.322 -2.952 9.645 1.00 38.19 257 LEU A N 1
ATOM 1985 C CA . LEU A 1 257 ? 30.054 -3.310 8.433 1.00 38.19 257 LEU A CA 1
ATOM 1986 C C . LEU A 1 257 ? 29.099 -3.726 7.308 1.00 38.19 257 LEU A C 1
ATOM 1988 O O . LEU A 1 257 ? 28.331 -4.667 7.422 1.00 38.19 257 LEU A O 1
ATOM 1992 N N . VAL A 1 258 ? 29.250 -3.034 6.176 1.00 38.44 258 VAL A N 1
ATOM 1993 C CA . VAL A 1 258 ? 28.678 -3.336 4.852 1.00 38.44 258 VAL A CA 1
ATOM 1994 C C . VAL A 1 258 ? 27.252 -2.828 4.597 1.00 38.44 258 VAL A C 1
ATOM 1996 O O . VAL A 1 258 ? 26.325 -3.569 4.295 1.00 38.44 258 VAL A O 1
ATOM 1999 N N . LYS A 1 259 ? 27.124 -1.499 4.512 1.00 39.47 259 LYS A N 1
ATOM 2000 C CA . LYS A 1 259 ? 26.200 -0.859 3.559 1.00 39.47 259 LYS A CA 1
ATOM 2001 C C . LYS A 1 259 ? 26.976 -0.500 2.281 1.00 39.47 259 LYS A C 1
ATOM 2003 O O . LYS A 1 259 ? 27.154 0.660 1.947 1.00 39.47 259 LYS A O 1
ATOM 2008 N N . LEU A 1 260 ? 27.540 -1.512 1.621 1.00 38.38 260 LEU A N 1
ATOM 2009 C CA . LEU A 1 260 ? 28.285 -1.390 0.360 1.00 38.38 260 LEU A CA 1
ATOM 2010 C C . LEU A 1 260 ? 27.805 -2.485 -0.590 1.00 38.38 260 LEU A C 1
ATOM 2012 O O . LEU A 1 260 ? 28.479 -3.488 -0.795 1.00 38.38 260 LEU A O 1
ATOM 2016 N N . VAL A 1 261 ? 26.618 -2.303 -1.163 1.00 38.19 261 VAL A N 1
ATOM 2017 C CA . VAL A 1 261 ? 26.228 -3.048 -2.362 1.00 38.19 261 VAL A CA 1
ATOM 2018 C C . VAL A 1 261 ? 25.489 -2.101 -3.296 1.00 38.19 261 VAL A C 1
ATOM 2020 O O . VAL A 1 261 ? 24.273 -1.974 -3.243 1.00 38.19 261 VAL A O 1
ATOM 2023 N N . CYS A 1 262 ? 26.242 -1.454 -4.178 1.00 40.50 262 CYS A N 1
ATOM 2024 C CA . CYS A 1 262 ? 25.715 -0.948 -5.436 1.00 40.50 262 CYS A CA 1
ATOM 2025 C C . CYS A 1 262 ? 26.695 -1.369 -6.530 1.00 40.50 262 CYS A C 1
ATOM 2027 O O . CYS A 1 262 ? 27.782 -0.818 -6.653 1.00 40.50 262 CYS A O 1
ATOM 2029 N N . CYS A 1 263 ? 26.295 -2.385 -7.293 1.00 41.16 263 CYS A N 1
ATOM 2030 C CA . CYS A 1 263 ? 26.927 -2.827 -8.535 1.00 41.16 263 CYS A CA 1
ATOM 2031 C C . CYS A 1 263 ? 28.357 -3.382 -8.395 1.00 41.16 263 CYS A C 1
ATOM 2033 O O . CYS A 1 263 ? 29.345 -2.652 -8.396 1.00 41.16 263 CYS A O 1
ATOM 2035 N N . SER A 1 264 ? 28.473 -4.711 -8.385 1.00 39.97 264 SER A N 1
ATOM 2036 C CA . SER A 1 264 ? 29.725 -5.394 -8.706 1.00 39.97 264 SER A CA 1
ATOM 2037 C C . SER A 1 264 ? 29.822 -5.618 -10.219 1.00 39.97 264 SER A C 1
ATOM 2039 O O . SER A 1 264 ? 28.864 -6.069 -10.850 1.00 39.97 264 SER A O 1
ATOM 2041 N N . ARG A 1 265 ? 30.974 -5.306 -10.826 1.00 41.94 265 ARG A N 1
ATOM 2042 C CA . ARG A 1 265 ? 31.274 -5.690 -12.219 1.00 41.94 265 ARG A CA 1
ATOM 2043 C C . ARG A 1 265 ? 32.585 -6.473 -12.291 1.00 41.94 265 ARG A C 1
ATOM 2045 O O . ARG A 1 265 ? 33.551 -6.067 -11.640 1.00 41.94 265 ARG A O 1
ATOM 2052 N N . PRO A 1 266 ? 32.654 -7.559 -13.078 1.00 42.25 266 PRO A N 1
ATOM 2053 C CA . PRO A 1 266 ? 33.916 -8.232 -13.338 1.00 42.25 266 PRO A CA 1
ATOM 2054 C C . PRO A 1 266 ? 34.825 -7.305 -14.152 1.00 42.25 266 PRO A C 1
ATOM 2056 O O . PRO A 1 266 ? 34.447 -6.806 -15.212 1.00 42.25 266 PRO A O 1
ATOM 2059 N N . TRP A 1 267 ? 36.026 -7.071 -13.645 1.00 43.12 267 TRP A N 1
ATOM 2060 C CA . TRP A 1 267 ? 37.128 -6.426 -14.343 1.00 43.12 267 TRP A CA 1
ATOM 2061 C C . TRP A 1 267 ? 38.150 -7.508 -14.673 1.00 43.12 267 TRP A C 1
ATOM 2063 O O . TRP A 1 267 ? 38.420 -8.356 -13.834 1.00 43.12 267 TRP A O 1
ATOM 2073 N N . ASN A 1 268 ? 38.640 -7.539 -15.915 1.00 40.84 268 ASN A N 1
ATOM 2074 C CA . ASN A 1 268 ? 39.653 -8.478 -16.433 1.00 40.84 268 ASN A CA 1
ATOM 2075 C C . ASN A 1 268 ? 39.429 -10.000 -16.219 1.00 40.84 268 ASN A C 1
ATOM 2077 O O . ASN A 1 268 ? 40.306 -10.791 -16.551 1.00 40.84 268 ASN A O 1
ATOM 2081 N N . GLY A 1 269 ? 38.255 -10.430 -15.746 1.00 47.91 269 GLY A N 1
ATOM 2082 C CA . GLY A 1 269 ? 37.898 -11.845 -15.587 1.00 47.91 269 GLY A CA 1
ATOM 2083 C C . GLY A 1 269 ? 38.387 -12.502 -14.292 1.00 47.91 269 GLY A C 1
ATOM 2084 O O . GLY A 1 269 ? 38.079 -13.672 -14.077 1.00 47.91 269 GLY A O 1
ATOM 2085 N N . GLN A 1 270 ? 39.099 -11.779 -13.421 1.00 48.66 270 GLN A N 1
ATOM 2086 C CA . GLN A 1 270 ? 39.545 -12.295 -12.118 1.00 48.66 270 GLN A CA 1
ATOM 2087 C C . GLN A 1 270 ? 39.254 -11.352 -10.944 1.00 48.66 270 GLN A C 1
ATOM 2089 O O . GLN A 1 270 ? 39.132 -11.823 -9.814 1.00 48.66 270 GLN A O 1
ATOM 2094 N N . GLU A 1 271 ? 39.079 -10.050 -11.182 1.00 48.97 271 GLU A N 1
ATOM 2095 C CA . GLU A 1 271 ? 38.861 -9.064 -10.120 1.00 48.97 271 GLU A CA 1
ATOM 2096 C C . GLU A 1 271 ? 37.462 -8.440 -10.197 1.00 48.97 271 GLU A C 1
ATOM 2098 O O . GLU A 1 271 ? 36.869 -8.298 -11.265 1.00 48.97 271 GLU A O 1
ATOM 2103 N N . THR A 1 272 ? 36.897 -8.069 -9.047 1.00 53.84 272 THR A N 1
ATOM 2104 C CA . THR A 1 272 ? 35.580 -7.423 -8.970 1.00 53.84 272 THR A CA 1
ATOM 2105 C C . THR A 1 272 ? 35.761 -5.954 -8.610 1.00 53.84 272 THR A C 1
ATOM 2107 O O . THR A 1 272 ? 36.469 -5.630 -7.659 1.00 53.84 272 THR A O 1
ATOM 2110 N N . LEU A 1 273 ? 35.130 -5.057 -9.367 1.00 47.19 273 LEU A N 1
ATOM 2111 C CA . LEU A 1 273 ? 35.046 -3.638 -9.018 1.00 47.19 273 LEU A CA 1
ATOM 2112 C C . LEU A 1 273 ? 33.738 -3.364 -8.275 1.00 47.19 273 LEU A C 1
ATOM 2114 O O . LEU A 1 273 ? 32.699 -3.899 -8.665 1.00 47.19 273 LEU A O 1
ATOM 2118 N N . VAL A 1 274 ? 33.788 -2.506 -7.259 1.00 54.06 274 VAL A N 1
ATOM 2119 C CA . VAL A 1 274 ? 32.634 -2.037 -6.476 1.00 54.06 274 VAL A CA 1
ATOM 2120 C C . VAL A 1 274 ? 32.594 -0.513 -6.526 1.00 54.06 274 VAL A C 1
ATOM 2122 O O . VAL A 1 274 ? 33.637 0.137 -6.434 1.00 54.06 274 VAL A O 1
ATOM 2125 N N . ALA A 1 275 ? 31.401 0.058 -6.693 1.00 48.59 275 ALA A N 1
ATOM 2126 C CA . ALA A 1 275 ? 31.210 1.503 -6.684 1.00 48.59 275 ALA A CA 1
ATOM 2127 C C . ALA A 1 275 ? 30.999 2.032 -5.254 1.00 48.59 275 ALA A C 1
ATOM 2129 O O . ALA A 1 275 ? 30.246 1.452 -4.469 1.00 48.59 275 ALA A O 1
ATOM 2130 N N . CYS A 1 276 ? 31.648 3.148 -4.918 1.00 51.97 276 CYS A N 1
ATOM 2131 C CA . CYS A 1 276 ? 31.385 3.880 -3.682 1.00 51.97 276 CYS A CA 1
ATOM 2132 C C . CYS A 1 276 ? 30.049 4.627 -3.781 1.00 51.97 276 CYS A C 1
ATOM 2134 O O . CYS A 1 276 ? 29.811 5.368 -4.730 1.00 51.97 276 CYS A O 1
ATOM 2136 N N . ASP A 1 277 ? 29.202 4.478 -2.770 1.00 47.69 277 ASP A N 1
ATOM 2137 C CA . ASP A 1 277 ? 27.889 5.122 -2.665 1.00 47.69 277 ASP A CA 1
ATOM 2138 C C . ASP A 1 277 ? 27.955 6.646 -2.469 1.00 47.69 277 ASP A C 1
ATOM 2140 O O . ASP A 1 277 ? 26.993 7.346 -2.774 1.00 47.69 277 ASP A O 1
ATOM 2144 N N . LYS A 1 278 ? 29.088 7.169 -1.984 1.00 48.94 278 LYS A N 1
ATOM 2145 C CA . LYS A 1 278 ? 29.286 8.605 -1.743 1.00 48.94 278 LYS A CA 1
ATOM 2146 C C . LYS A 1 278 ? 29.841 9.376 -2.935 1.00 48.94 278 LYS A C 1
ATOM 2148 O O . LYS A 1 278 ? 29.428 10.506 -3.151 1.00 48.94 278 LYS A O 1
ATOM 2153 N N . CYS A 1 279 ? 30.793 8.805 -3.672 1.00 52.66 279 CYS A N 1
ATOM 2154 C CA . CYS A 1 279 ? 31.488 9.510 -4.758 1.00 52.66 279 CYS A CA 1
ATOM 2155 C C . CYS A 1 279 ? 31.323 8.853 -6.133 1.00 52.66 279 CYS A C 1
ATOM 2157 O O . CYS A 1 279 ? 31.909 9.324 -7.103 1.00 52.66 279 CYS A O 1
ATOM 2159 N N . ALA A 1 280 ? 30.586 7.740 -6.218 1.00 54.00 280 ALA A N 1
ATOM 2160 C CA . ALA A 1 280 ? 30.424 6.928 -7.427 1.00 54.00 280 ALA A CA 1
ATOM 2161 C C . ALA A 1 280 ? 31.743 6.404 -8.049 1.00 54.00 280 ALA A C 1
ATOM 2163 O O . ALA A 1 280 ? 31.741 5.865 -9.158 1.00 54.00 280 ALA A O 1
ATOM 2164 N N . GLY A 1 281 ? 32.872 6.515 -7.338 1.00 54.97 281 GLY A N 1
ATOM 2165 C CA . GLY A 1 281 ? 34.168 5.989 -7.761 1.00 54.97 281 GLY A CA 1
ATOM 2166 C C . GLY A 1 281 ? 34.197 4.460 -7.742 1.00 54.97 281 GLY A C 1
ATOM 2167 O O . GLY A 1 281 ? 33.683 3.838 -6.812 1.00 54.97 281 GLY A O 1
ATOM 2168 N N . TRP A 1 282 ? 34.797 3.854 -8.768 1.00 58.12 282 TRP A N 1
ATOM 2169 C CA . TRP A 1 282 ? 34.936 2.401 -8.894 1.00 58.12 282 TRP A CA 1
ATOM 2170 C C . TRP A 1 282 ? 36.285 1.942 -8.349 1.00 58.12 282 TRP A C 1
ATOM 2172 O O . TRP A 1 282 ? 37.322 2.375 -8.843 1.00 58.12 282 TRP A O 1
ATOM 2182 N N . GLU A 1 283 ? 36.270 1.022 -7.391 1.00 59.66 283 GLU A N 1
ATOM 2183 C CA . GLU A 1 283 ? 37.474 0.511 -6.728 1.00 59.66 283 GLU A CA 1
ATOM 2184 C C . GLU A 1 283 ? 37.515 -1.020 -6.796 1.00 59.66 283 GLU A C 1
ATOM 2186 O O . GLU A 1 283 ? 36.472 -1.679 -6.792 1.00 59.66 283 GLU A O 1
ATOM 2191 N N . HIS A 1 284 ? 38.710 -1.616 -6.839 1.00 53.06 284 HIS A N 1
ATOM 2192 C CA . HIS A 1 284 ? 38.837 -3.074 -6.731 1.00 53.06 284 HIS A CA 1
ATOM 2193 C C . HIS A 1 284 ? 38.439 -3.533 -5.329 1.00 53.06 284 HIS A C 1
ATOM 2195 O O . HIS A 1 284 ? 38.839 -2.929 -4.330 1.00 53.06 284 HIS A O 1
ATOM 2201 N N . THR A 1 285 ? 37.725 -4.656 -5.237 1.00 55.78 285 THR A N 1
ATOM 2202 C CA . THR A 1 285 ? 37.389 -5.296 -3.954 1.00 55.78 285 THR A CA 1
ATOM 2203 C C . THR A 1 285 ? 38.624 -5.572 -3.099 1.00 55.78 285 THR A C 1
ATOM 2205 O O . THR A 1 285 ? 38.561 -5.462 -1.880 1.00 55.78 285 THR A O 1
ATOM 2208 N N . SER A 1 286 ? 39.765 -5.876 -3.723 1.00 49.41 286 SER A N 1
ATOM 2209 C CA . SER A 1 286 ? 41.057 -6.095 -3.059 1.00 49.41 286 SER A CA 1
ATOM 2210 C C . SER A 1 286 ? 41.716 -4.810 -2.531 1.00 49.41 286 SER A C 1
ATOM 2212 O O . SER A 1 286 ? 42.561 -4.879 -1.637 1.00 49.41 286 SER A O 1
ATOM 2214 N N . CYS A 1 287 ? 41.329 -3.637 -3.042 1.00 46.09 287 CYS A N 1
ATOM 2215 C CA . CYS A 1 287 ? 41.846 -2.329 -2.629 1.00 46.09 287 CYS A CA 1
ATOM 2216 C C . CYS A 1 287 ? 41.030 -1.684 -1.493 1.00 46.09 287 CYS A C 1
ATOM 2218 O O . CYS A 1 287 ? 41.493 -0.719 -0.882 1.00 46.09 287 CYS A O 1
ATOM 2220 N N . LEU A 1 288 ? 39.851 -2.224 -1.163 1.00 53.00 288 LEU A N 1
ATOM 2221 C CA . LEU A 1 288 ? 39.006 -1.762 -0.059 1.00 53.00 288 LEU A CA 1
ATOM 2222 C C . LEU A 1 288 ? 39.573 -2.213 1.297 1.00 53.00 288 LEU A C 1
ATOM 2224 O O . LEU A 1 288 ? 39.132 -3.192 1.893 1.00 53.00 288 LEU A O 1
ATOM 2228 N N . LYS A 1 289 ? 40.540 -1.464 1.835 1.00 48.12 289 LYS A N 1
ATOM 2229 C CA . LYS A 1 289 ? 40.872 -1.527 3.267 1.00 48.12 289 LYS A CA 1
ATOM 2230 C C . LYS A 1 289 ? 39.977 -0.554 4.027 1.00 48.12 289 LYS A C 1
ATOM 2232 O O . LYS A 1 289 ? 40.362 0.578 4.286 1.00 48.12 289 LYS A O 1
ATOM 2237 N N . TYR A 1 290 ? 38.779 -1.025 4.365 1.00 50.56 290 TYR A N 1
ATOM 2238 C CA . TYR A 1 290 ? 37.810 -0.418 5.291 1.00 50.56 290 TYR A CA 1
ATOM 2239 C C . TYR A 1 290 ? 37.228 0.969 4.925 1.00 50.56 290 TYR A C 1
ATOM 2241 O O . TYR A 1 290 ? 36.164 1.303 5.437 1.00 50.56 290 TYR A O 1
ATOM 2249 N N . VAL A 1 291 ? 37.838 1.757 4.028 1.00 50.94 291 VAL A N 1
ATOM 2250 C CA . VAL A 1 291 ? 37.348 3.079 3.578 1.00 50.94 291 VAL A CA 1
ATOM 2251 C C . VAL A 1 291 ? 37.7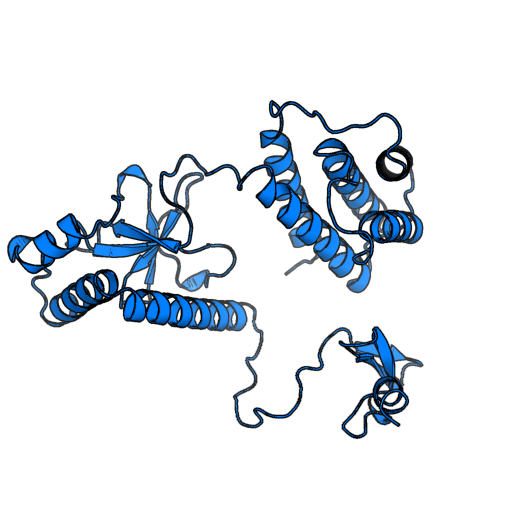32 3.331 2.108 1.00 50.94 291 VAL A C 1
ATOM 2253 O O . VAL A 1 291 ? 38.805 2.921 1.671 1.00 50.94 291 VAL A O 1
ATOM 2256 N N . CYS A 1 292 ? 36.869 4.012 1.336 1.00 47.59 292 CYS A N 1
ATOM 2257 C CA . CYS A 1 292 ? 37.150 4.418 -0.049 1.00 47.59 292 CYS A CA 1
ATOM 2258 C C . CYS A 1 292 ? 38.371 5.370 -0.110 1.00 47.59 292 CYS A C 1
ATOM 2260 O O . CYS A 1 292 ? 38.317 6.442 0.508 1.00 47.59 292 CYS A O 1
ATOM 2262 N N . PRO A 1 293 ? 39.440 5.038 -0.867 1.00 52.09 293 PRO A N 1
ATOM 2263 C CA . PRO A 1 293 ? 40.648 5.863 -1.002 1.00 52.09 293 PRO A CA 1
ATOM 2264 C C . PRO A 1 293 ? 40.363 7.282 -1.516 1.00 52.09 293 PRO A C 1
ATOM 2266 O O . PRO A 1 293 ? 40.958 8.258 -1.058 1.00 52.09 293 PRO A O 1
ATOM 2269 N N . SER A 1 294 ? 39.419 7.405 -2.452 1.00 51.16 294 SER A N 1
ATOM 2270 C CA . SER A 1 294 ? 39.007 8.689 -3.031 1.00 51.16 294 SER A CA 1
ATOM 2271 C C . SER A 1 294 ? 38.335 9.607 -1.999 1.00 51.16 294 SER A C 1
ATOM 2273 O O . SER A 1 294 ? 38.613 10.799 -1.975 1.00 51.16 294 SER A O 1
ATOM 2275 N N . CYS A 1 295 ? 37.550 9.052 -1.069 1.00 48.31 295 CYS A N 1
ATOM 2276 C CA . CYS A 1 295 ? 36.929 9.803 0.033 1.00 48.31 295 CYS A CA 1
ATOM 2277 C C . CYS A 1 295 ? 37.880 10.077 1.209 1.00 48.31 295 CYS A C 1
ATOM 2279 O O . CYS A 1 295 ? 37.581 10.907 2.062 1.00 48.31 295 CYS A O 1
ATOM 2281 N N . THR A 1 296 ? 39.008 9.367 1.295 1.00 49.38 296 THR A N 1
ATOM 2282 C CA . THR A 1 296 ? 40.025 9.599 2.336 1.00 49.38 296 THR A CA 1
ATOM 2283 C C . THR A 1 296 ? 41.006 10.699 1.947 1.00 49.38 296 THR A C 1
ATOM 2285 O O . THR A 1 296 ? 41.559 11.346 2.829 1.00 49.38 296 THR A O 1
ATOM 2288 N N . LYS A 1 297 ? 41.193 10.957 0.647 1.00 50.09 297 LYS A N 1
ATOM 2289 C CA . LYS A 1 297 ? 42.035 12.057 0.154 1.00 50.09 297 LYS A CA 1
ATOM 2290 C C . LYS A 1 297 ? 41.425 13.449 0.337 1.00 50.09 297 LYS A C 1
ATOM 2292 O O . LYS A 1 297 ? 42.179 14.408 0.363 1.00 50.09 297 LYS A O 1
ATOM 2297 N N . GLU A 1 298 ? 40.105 13.566 0.483 1.00 42.88 298 GLU A N 1
ATOM 2298 C CA . GLU A 1 298 ? 39.430 14.852 0.744 1.00 42.88 298 GLU A CA 1
ATOM 2299 C C . GLU A 1 298 ? 39.340 15.206 2.239 1.00 42.88 298 GLU A C 1
ATOM 2301 O O . GLU A 1 298 ? 38.941 16.312 2.592 1.00 42.88 298 GLU A O 1
ATOM 2306 N N . ALA A 1 299 ? 39.713 14.280 3.126 1.00 40.25 299 ALA A N 1
ATOM 2307 C CA . ALA A 1 299 ? 39.653 14.460 4.577 1.00 40.25 299 ALA A CA 1
ATOM 2308 C C . ALA A 1 299 ? 41.011 14.825 5.217 1.00 40.25 299 ALA A C 1
ATOM 2310 O O . ALA A 1 299 ? 41.114 14.815 6.446 1.00 40.25 299 ALA A O 1
ATOM 2311 N N . GLY A 1 300 ? 42.043 15.110 4.411 1.00 32.06 300 GLY A N 1
ATOM 2312 C CA . GLY A 1 300 ? 43.403 15.447 4.850 1.00 32.06 300 GLY A CA 1
ATOM 2313 C C . GLY A 1 300 ? 43.899 16.766 4.282 1.00 32.06 300 GLY A C 1
ATOM 2314 O O . GLY A 1 300 ? 43.696 16.985 3.069 1.00 32.06 300 GLY A O 1
#

Sequence (300 aa):
MDLAQTLKNDLDHLEASLGQLKGVESEQAGAGDLPFVHFGLLALSSKPEYSKVRDAFEDTFDPELKVKTKLGGDWGACLLVITVRKLLEVGELDSRGRMHQALSWIATVQAEVDKIVPS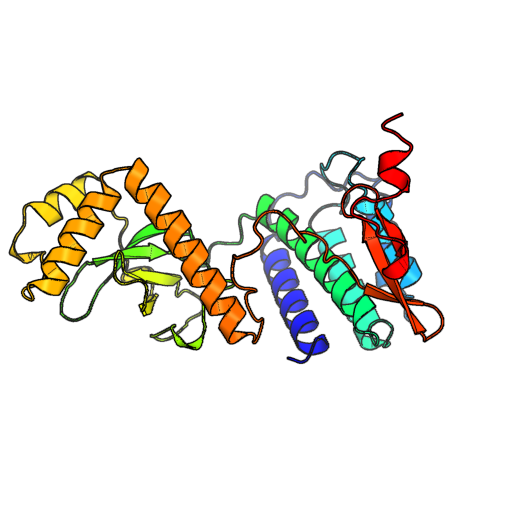ASSSSAFKPGDVVLAPYPDLAAWPSLVVDPSKAPQKQMKGSKSASSVLVAWMLNVDELDWRKPSELSALTPSKAQELLKTKSAQPKNAHDKKNFVNGVKTFLDDKKLQQWKEELKTVLEERWLKELGVETVEDNDAALVKLVCCSRPWNGQETLVACDKCAGWEHTSCLKYVCPSCTKEAG

InterPro domains:
  IPR000313 PWWP domain [PF00855] (129-212)
  IPR011011 Zinc finger, FYVE/PHD-type [SSF57903] (248-297)

Secondary structure (DSSP, 8-state):
--HHHHHHHHHHHHHHHHHHTBTB------TT-HHHHHHHHHHH-SS--HHHHHHHHHHHS-TTS--S--STTHHHHHHHHHHHHHHHHTTTT-SHHHHHHHHHHHHHHHHHHHHHS-----S-S--TT-EEEEEETTEEEEEEEEE-GGGS-GGGEES---TT-EEEEETTEEEEEEEE-GGG-EE--HHHHHHHHH-GGGS-SSHHHHHHHHHHHHHHT-HHHHHHHHHHHHHHHHHHHHHHTT-----SS-TTS----S-EEEETTTEEEEE-TTT--EEEGGG-SSS-HHHHTT--

Foldseek 3Di:
DPLLVVLVVLLVLLVVLLVVCVPVPLPQLDPDQPLLVQLVVLLVDLDRALVSLVVSLCVQPVVVPPDDDRCSPSRSSVSLSSNVVSCVVNCNCVDPVSSVVSVVSSVVVVVVSCVVVVRPQLVAPADAQFWKFAADVVALTFTKGFHDPVLAQPVQEDEDDDSQWTWIAGQQNLSHIYTHHSVSIGGDDLVNLVVCLVDPVNADPDPVRNVRRNVRSVCVNPVVSVVVSSVVSSVVRNVNNCVNVVNDDDDPPCPPDDPFDDDWDDDPNPWIWGADPPPRDIDTPVPPPPDDPVVVVVVD

Organism: NCBI:txid106004

pLDDT: mean 70.3, std 18.11, range [32.06, 95.25]